Protein AF-A0A936QNV2-F1 (afdb_monomer_lite)

Radius of gyration: 25.6 Å; chains: 1; bounding box: 53×41×81 Å

Secondary structure (DSSP, 8-state):
--SGGGGTTSHHHHHHHHHHHHHHHHHHHSSSTHHHHHT--SS-TT-----HHHHHT----SS-------TTS----------EEEEEEEETTEEEEEEEEEEETTEEEEEEESSSS--EE------TT--S--EEEE-TTS-EEEEE-SSEEEEEEESSTTSS-PPPEEEEE-SS-EEEEE--SSSTTTT-EEEEETTTEEEEESSTTSS-EEEE----SSS--EEE---SSSS-S--TT---EEEEEETTEEEEEE--

Structure (mmCIF, N/CA/C/O backbone):
data_AF-A0A936QNV2-F1
#
_entry.id   AF-A0A936QNV2-F1
#
loop_
_atom_site.group_PDB
_atom_site.id
_atom_site.type_symbol
_atom_site.label_atom_id
_atom_site.label_alt_id
_atom_site.label_comp_id
_atom_site.label_asym_id
_atom_site.label_entity_id
_atom_site.label_seq_id
_atom_site.pdbx_PDB_ins_code
_atom_site.Cartn_x
_atom_site.Cartn_y
_atom_site.Cartn_z
_atom_site.occupancy
_atom_site.B_iso_or_equiv
_atom_site.auth_seq_id
_atom_site.auth_comp_id
_atom_site.auth_asym_id
_atom_site.auth_atom_id
_atom_site.pdbx_PDB_model_num
ATOM 1 N N . MET A 1 1 ? -19.547 -9.500 61.207 1.00 46.84 1 MET A N 1
ATOM 2 C CA . MET A 1 1 ? -20.710 -8.832 60.570 1.00 46.84 1 MET A CA 1
ATOM 3 C C . MET A 1 1 ? -21.774 -8.289 61.545 1.00 46.84 1 MET A C 1
ATOM 5 O O . MET A 1 1 ? -22.824 -7.878 61.081 1.00 46.84 1 MET A O 1
ATOM 9 N N . LYS A 1 2 ? -21.546 -8.202 62.870 1.00 46.09 2 LYS A N 1
ATOM 10 C CA . LYS A 1 2 ? -22.595 -7.753 63.820 1.00 46.09 2 LYS A CA 1
ATOM 11 C C . LYS A 1 2 ? -22.594 -6.253 64.179 1.00 46.09 2 LYS A C 1
ATOM 13 O O . LYS A 1 2 ? -23.529 -5.811 64.828 1.00 46.09 2 LYS A O 1
ATOM 18 N N . ASN A 1 3 ? -21.625 -5.458 63.708 1.00 52.66 3 ASN A N 1
ATOM 19 C CA . ASN A 1 3 ? -21.500 -4.038 64.095 1.00 52.66 3 ASN A CA 1
ATOM 20 C C . ASN A 1 3 ? -21.925 -3.013 63.025 1.00 52.66 3 ASN A C 1
ATOM 22 O O . ASN A 1 3 ? -21.978 -1.828 63.330 1.00 52.66 3 ASN A O 1
ATOM 26 N N . PHE A 1 4 ? -22.270 -3.430 61.802 1.00 50.78 4 PHE A N 1
ATOM 27 C CA . PHE A 1 4 ? -22.659 -2.488 60.735 1.00 50.78 4 PHE A CA 1
ATOM 28 C C . PHE A 1 4 ? -24.105 -1.981 60.849 1.00 50.78 4 PHE A C 1
ATOM 30 O O . PHE A 1 4 ? -24.436 -0.925 60.321 1.00 50.78 4 PHE A O 1
ATOM 37 N N . LEU A 1 5 ? -24.964 -2.6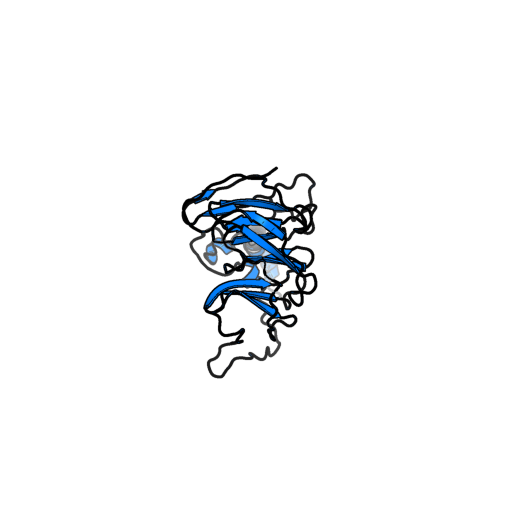90 61.585 1.00 51.91 5 LEU A N 1
ATOM 38 C CA . LEU A 1 5 ? -26.390 -2.362 61.693 1.00 51.91 5 LEU A CA 1
ATOM 39 C C . LEU A 1 5 ? -26.701 -1.257 62.719 1.00 51.91 5 LEU A C 1
ATOM 41 O O . LEU A 1 5 ? -27.791 -0.696 62.688 1.00 51.91 5 LEU A O 1
ATOM 45 N N . ASN A 1 6 ? -25.748 -0.876 63.578 1.00 53.16 6 ASN A N 1
ATOM 46 C CA . ASN A 1 6 ? -25.958 0.189 64.573 1.00 53.16 6 ASN A CA 1
ATOM 47 C C . ASN A 1 6 ? -25.865 1.614 63.996 1.00 53.16 6 ASN A C 1
ATOM 49 O O . ASN A 1 6 ? -26.238 2.571 64.672 1.00 53.16 6 ASN A O 1
ATOM 53 N N . ILE A 1 7 ? -25.400 1.769 62.751 1.00 53.25 7 ILE A N 1
ATOM 54 C CA . ILE A 1 7 ? -25.322 3.068 62.056 1.00 53.25 7 ILE A CA 1
ATOM 55 C C . ILE A 1 7 ? -26.708 3.496 61.533 1.00 53.25 7 ILE A C 1
ATOM 57 O O . ILE A 1 7 ? -27.008 4.685 61.460 1.00 53.25 7 ILE A O 1
ATOM 61 N N . LEU A 1 8 ? -27.597 2.533 61.265 1.00 52.16 8 LEU A N 1
ATOM 62 C CA . LEU A 1 8 ? -28.974 2.770 60.811 1.00 52.16 8 LEU A CA 1
ATOM 63 C C . LEU A 1 8 ? -29.933 3.194 61.938 1.00 52.16 8 LEU A C 1
ATOM 65 O O . LEU A 1 8 ? -31.014 3.703 61.661 1.00 52.16 8 LEU A O 1
ATOM 69 N N . GLY A 1 9 ? -29.548 3.021 63.208 1.00 53.78 9 GLY A N 1
ATOM 70 C CA . GLY A 1 9 ? -30.415 3.275 64.365 1.00 53.78 9 GLY A CA 1
ATOM 71 C C . GLY A 1 9 ? -30.534 4.740 64.808 1.00 53.78 9 GLY A C 1
ATOM 72 O O . GLY A 1 9 ? -31.272 5.024 65.747 1.00 53.78 9 GLY A O 1
ATOM 73 N N . LYS A 1 10 ? -29.813 5.683 64.182 1.00 51.22 10 LYS A N 1
ATOM 74 C CA . LYS A 1 10 ? -29.778 7.099 64.597 1.00 51.22 10 LYS A CA 1
ATOM 75 C C . LYS A 1 10 ? -30.107 8.051 63.445 1.00 51.22 10 LYS A C 1
ATOM 77 O O . LYS A 1 10 ? -29.244 8.796 62.988 1.00 51.22 10 LYS A O 1
ATOM 82 N N . GLY A 1 11 ? -31.364 8.036 63.000 1.00 64.00 11 GLY A N 1
ATOM 83 C CA . GLY A 1 11 ? -31.992 9.118 62.228 1.00 64.00 11 GLY A CA 1
ATOM 84 C C . GLY A 1 11 ? -31.188 9.687 61.047 1.00 64.00 11 GLY A C 1
ATOM 85 O O . GLY A 1 11 ? -30.401 8.991 60.409 1.00 64.00 11 GLY A O 1
ATOM 86 N N . PHE A 1 12 ? -31.420 10.974 60.763 1.00 57.72 12 PHE A N 1
ATOM 87 C CA . PHE A 1 12 ? -30.940 11.757 59.608 1.00 57.72 12 PHE A CA 1
ATOM 88 C C . PHE A 1 12 ? -29.443 11.564 59.271 1.00 57.72 12 PHE A C 1
ATOM 90 O O . PHE A 1 12 ? -29.055 11.584 58.106 1.00 57.72 12 PHE A O 1
ATOM 97 N N . SER A 1 13 ? -28.602 11.282 60.270 1.00 63.34 13 SER A N 1
ATOM 98 C CA . SER A 1 13 ? -27.171 10.994 60.109 1.00 63.34 13 SER A CA 1
ATOM 99 C C . SER A 1 13 ? -26.860 9.685 59.367 1.00 63.34 13 SER A C 1
ATOM 101 O O . SER A 1 13 ? -25.884 9.633 58.624 1.00 63.34 13 SER A O 1
ATOM 103 N N . GLY A 1 14 ? -27.683 8.642 59.510 1.00 67.06 14 GLY A N 1
ATOM 104 C CA . GLY A 1 14 ? -27.492 7.380 58.783 1.00 67.06 14 GLY A CA 1
ATOM 105 C C . GLY A 1 14 ? -27.764 7.521 57.281 1.00 67.06 14 GLY A C 1
ATOM 106 O O . GLY A 1 14 ? -27.029 6.973 56.463 1.00 67.06 14 GLY A O 1
ATOM 107 N N . LEU A 1 15 ? -28.768 8.326 56.916 1.00 70.75 15 LEU A N 1
ATOM 108 C CA . LEU A 1 15 ? -29.102 8.627 55.518 1.00 70.75 15 LEU A CA 1
ATOM 109 C C . LEU A 1 15 ? -28.018 9.469 54.837 1.00 70.75 15 LEU A C 1
ATOM 111 O O . LEU A 1 15 ? -27.679 9.195 53.690 1.00 70.75 15 LEU A O 1
ATOM 115 N N . ILE A 1 16 ? -27.431 10.437 55.548 1.00 76.44 16 ILE A N 1
ATOM 116 C CA . ILE A 1 16 ? -26.313 11.245 55.034 1.00 76.44 16 ILE A CA 1
ATOM 117 C C . ILE A 1 16 ? -25.093 10.368 54.739 1.00 76.44 16 ILE A C 1
ATOM 119 O O . ILE A 1 16 ? -24.465 10.525 53.695 1.00 76.44 16 ILE A O 1
ATOM 123 N N . ILE A 1 17 ? -24.772 9.417 55.621 1.00 78.06 17 ILE A N 1
ATOM 124 C CA . ILE A 1 17 ? -23.638 8.506 55.418 1.00 78.06 17 ILE A CA 1
ATOM 125 C C . ILE A 1 17 ? -23.878 7.599 54.206 1.00 78.06 17 ILE A C 1
ATOM 127 O O . ILE A 1 17 ? -22.975 7.424 53.392 1.00 78.06 17 ILE A O 1
ATOM 131 N N . ILE A 1 18 ? -25.093 7.067 54.042 1.00 78.81 18 ILE A N 1
ATOM 132 C CA . ILE A 1 18 ? -25.440 6.237 52.880 1.00 78.81 18 ILE A CA 1
ATOM 133 C C . ILE A 1 18 ? -25.402 7.061 51.586 1.00 78.81 18 ILE A C 1
ATOM 135 O O . ILE A 1 18 ? -24.848 6.589 50.598 1.00 78.81 18 ILE A O 1
ATOM 139 N N . ALA A 1 19 ? -25.913 8.296 51.596 1.00 78.69 19 ALA A N 1
ATOM 140 C CA . ALA A 1 19 ? -25.871 9.194 50.442 1.00 78.69 19 ALA A CA 1
ATOM 141 C C . ALA A 1 19 ? -24.433 9.581 50.057 1.00 78.69 19 ALA A C 1
ATOM 143 O O . ALA A 1 19 ? -24.088 9.586 48.878 1.00 78.69 19 ALA A O 1
ATOM 144 N N . LEU A 1 20 ? -23.565 9.842 51.040 1.00 78.62 20 LEU A N 1
ATOM 145 C CA . LEU A 1 20 ? -22.138 10.080 50.807 1.00 78.62 20 LEU A CA 1
ATOM 146 C C . LEU A 1 20 ? -21.449 8.840 50.236 1.00 78.62 20 LEU A C 1
ATOM 148 O O . LEU A 1 20 ? -20.690 8.956 49.281 1.00 78.62 20 LEU A O 1
ATOM 152 N N . MET A 1 21 ? -21.737 7.648 50.765 1.00 78.56 21 MET A N 1
ATOM 153 C CA . MET A 1 21 ? -21.182 6.402 50.230 1.00 78.56 21 MET A CA 1
ATOM 154 C C . MET A 1 21 ? -21.685 6.094 48.819 1.00 78.56 21 MET A C 1
ATOM 156 O O . MET A 1 21 ? -20.915 5.586 48.010 1.00 78.56 21 MET A O 1
ATOM 160 N N . SER A 1 22 ? -22.939 6.420 48.496 1.00 73.62 22 SER A N 1
ATOM 161 C CA . SER A 1 22 ? -23.473 6.240 47.146 1.00 73.62 22 SER A CA 1
ATOM 162 C C . SER A 1 22 ? -22.907 7.259 46.161 1.00 73.62 22 SER A C 1
ATOM 164 O O . SER A 1 22 ? -22.619 6.872 45.038 1.00 73.62 22 SER A O 1
ATOM 166 N N . LEU A 1 23 ? -22.697 8.516 46.579 1.00 71.00 23 LEU A N 1
ATOM 167 C CA . LEU A 1 23 ? -22.040 9.545 45.761 1.00 71.00 23 LEU A CA 1
ATOM 168 C C . LEU A 1 23 ? -20.579 9.180 45.487 1.00 71.00 23 LEU A C 1
ATOM 170 O O . LEU A 1 23 ? -20.147 9.154 44.340 1.00 71.00 23 LEU A O 1
ATOM 174 N N . VAL A 1 24 ? -19.827 8.821 46.528 1.00 69.12 24 VAL A N 1
ATOM 175 C CA . VAL A 1 24 ? -18.431 8.383 46.387 1.00 69.12 24 VAL A CA 1
ATOM 176 C C . VAL A 1 24 ? -18.354 7.087 45.574 1.00 69.12 24 VAL A C 1
ATOM 178 O O . VAL A 1 24 ? -17.485 6.941 44.721 1.00 69.12 24 VAL A O 1
ATOM 181 N N . GLY A 1 25 ? -19.302 6.168 45.771 1.00 65.19 25 GLY A N 1
ATOM 182 C CA . GLY A 1 25 ? -19.442 4.969 44.952 1.00 65.19 25 GLY A CA 1
ATOM 183 C C . GLY A 1 25 ? -19.718 5.291 43.483 1.00 65.19 25 GLY A C 1
ATOM 184 O O . GLY A 1 25 ? -19.056 4.734 42.616 1.00 65.19 25 GLY A O 1
ATOM 185 N N . SER A 1 26 ? -20.635 6.212 43.171 1.00 61.66 26 SER A N 1
ATOM 186 C CA . SER A 1 26 ? -20.907 6.595 41.781 1.00 61.66 26 SER A CA 1
ATOM 187 C C . SER A 1 26 ? -19.699 7.245 41.113 1.00 61.66 26 SER A C 1
ATOM 189 O O . SER A 1 26 ? -19.403 6.906 39.976 1.00 61.66 26 SER A O 1
ATOM 191 N N . GLU A 1 27 ? -18.943 8.083 41.820 1.00 56.19 27 GLU A N 1
ATOM 192 C CA . GLU A 1 27 ? -17.735 8.725 41.279 1.00 56.19 27 GLU A CA 1
ATOM 193 C C . GLU A 1 27 ? -16.608 7.709 41.004 1.00 56.19 27 GLU A C 1
ATOM 195 O O . GLU A 1 27 ? -15.923 7.784 39.983 1.00 56.19 27 GLU A O 1
ATOM 200 N N . ILE A 1 28 ? -16.438 6.715 41.887 1.00 56.94 28 ILE A N 1
ATOM 201 C CA . ILE A 1 28 ? -15.406 5.672 41.752 1.00 56.94 28 ILE A CA 1
ATOM 202 C C . ILE A 1 28 ? -15.795 4.623 40.696 1.00 56.94 28 ILE A C 1
ATOM 204 O O . ILE A 1 28 ? -14.936 4.174 39.938 1.00 56.94 28 ILE A O 1
ATOM 208 N N . PHE A 1 29 ? -17.072 4.237 40.610 1.00 54.72 29 PHE A N 1
ATOM 209 C CA . PHE A 1 29 ? -17.534 3.179 39.700 1.00 54.72 29 PHE A CA 1
ATOM 210 C C . PHE A 1 29 ? -17.974 3.678 38.313 1.00 54.72 29 PHE A C 1
ATOM 212 O O . PHE A 1 29 ? -18.091 2.857 37.406 1.00 54.72 29 PHE A O 1
ATOM 219 N N . GLN A 1 30 ? -18.188 4.985 38.105 1.00 50.25 30 GLN A N 1
ATOM 220 C CA . GLN A 1 30 ? -18.528 5.542 36.781 1.00 50.25 30 GLN A CA 1
ATOM 221 C C . GLN A 1 30 ? -17.310 5.999 35.962 1.00 50.25 30 GLN A C 1
ATOM 223 O O . GLN A 1 30 ? -17.477 6.464 34.838 1.00 50.25 30 GLN A O 1
ATOM 228 N N . GLY A 1 31 ? -16.079 5.861 36.474 1.00 47.31 31 GLY A N 1
ATOM 229 C CA . GLY A 1 31 ? -14.852 6.080 35.690 1.00 47.31 31 GLY A CA 1
ATOM 230 C C . GLY A 1 31 ? -14.637 7.515 35.182 1.00 47.31 31 GLY A C 1
ATOM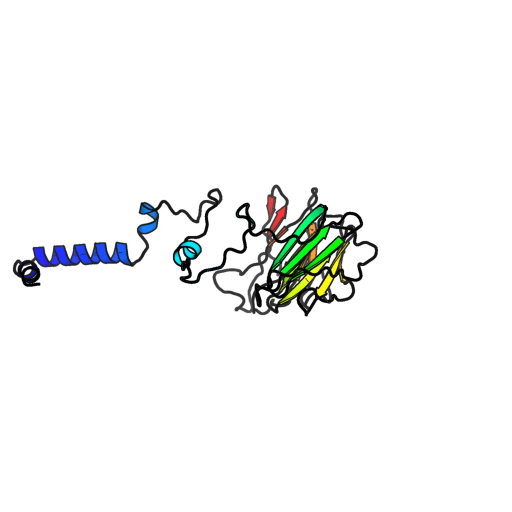 231 O O . GLY A 1 31 ? -13.737 7.745 34.374 1.00 47.31 31 GLY A O 1
ATOM 232 N N . GLN A 1 32 ? -15.438 8.486 35.637 1.00 49.50 32 GLN A N 1
ATOM 233 C CA . GLN A 1 32 ? -15.327 9.888 35.220 1.00 49.50 32 GLN A CA 1
ATOM 234 C C . GLN A 1 32 ? -14.253 10.648 36.016 1.00 49.50 32 GLN A C 1
ATOM 236 O O . GLN A 1 32 ? -13.590 11.524 35.464 1.00 49.50 32 GLN A O 1
ATOM 241 N N . ALA A 1 33 ? -14.000 10.270 37.275 1.00 45.56 33 ALA A N 1
ATOM 242 C CA . ALA A 1 33 ? -13.027 10.950 38.137 1.00 45.56 33 ALA A CA 1
ATOM 243 C C . ALA A 1 33 ? -11.580 10.423 38.019 1.00 45.56 33 ALA A C 1
ATOM 245 O O . ALA A 1 33 ? -10.647 11.063 38.503 1.00 45.56 33 ALA A O 1
ATOM 246 N N . THR A 1 34 ? -11.336 9.288 37.353 1.00 49.75 34 THR A N 1
ATOM 247 C CA . THR A 1 34 ? -9.979 8.708 37.247 1.00 49.75 34 THR A CA 1
ATOM 248 C C . THR A 1 34 ? -9.019 9.525 36.380 1.00 49.75 34 THR A C 1
ATOM 250 O O . THR A 1 34 ? -7.806 9.367 36.513 1.00 49.75 34 THR A O 1
ATOM 253 N N . ASN A 1 35 ? -9.529 10.435 35.543 1.00 50.50 35 ASN A N 1
ATOM 254 C CA . ASN A 1 35 ? -8.690 11.307 34.715 1.00 50.50 35 ASN A CA 1
ATOM 255 C C . ASN A 1 35 ? -7.850 12.276 35.569 1.00 50.50 35 ASN A C 1
ATOM 257 O O . ASN A 1 35 ? -6.718 12.584 35.206 1.00 50.50 35 ASN A O 1
ATOM 261 N N . TYR A 1 36 ? -8.354 12.681 36.743 1.00 47.88 36 TYR A N 1
ATOM 262 C CA . TYR A 1 36 ? -7.644 13.587 37.655 1.00 47.88 36 TYR A CA 1
ATOM 263 C C . TYR A 1 36 ? -6.570 12.894 38.507 1.00 47.88 36 TYR A C 1
ATOM 265 O O . TYR A 1 36 ? -5.596 13.533 38.894 1.00 47.88 36 TYR A O 1
ATOM 273 N N . PHE A 1 37 ? -6.716 11.595 38.795 1.00 48.81 37 PHE A N 1
ATOM 274 C CA . PHE A 1 37 ? -5.786 10.866 39.671 1.00 48.81 37 PHE A CA 1
ATOM 275 C C . PHE A 1 37 ? -4.615 10.209 38.930 1.00 48.81 37 PHE A C 1
ATOM 277 O O . PHE A 1 37 ? -3.593 9.930 39.550 1.00 48.81 37 PHE A O 1
ATOM 284 N N . LEU A 1 38 ? -4.745 9.967 37.622 1.00 54.62 38 LEU A N 1
ATOM 285 C CA . LEU A 1 38 ? -3.720 9.289 36.816 1.00 54.62 38 LEU A CA 1
ATOM 286 C C . LEU A 1 38 ? -3.037 10.196 35.785 1.00 54.62 38 LEU A C 1
ATOM 288 O O . LEU A 1 38 ? -2.163 9.721 35.065 1.00 54.62 38 LEU A O 1
ATOM 292 N N . ASN A 1 39 ? -3.416 11.481 35.711 1.00 57.47 39 ASN A N 1
ATOM 293 C CA . ASN A 1 39 ? -2.901 12.440 34.725 1.00 57.47 39 ASN A CA 1
ATOM 294 C C . ASN A 1 39 ? -2.872 11.838 33.301 1.00 57.47 39 ASN A C 1
ATOM 296 O O . ASN A 1 39 ? -1.867 11.873 32.577 1.00 57.47 39 ASN A O 1
ATOM 300 N N . TYR A 1 40 ? -3.974 11.170 32.956 1.00 59.56 40 TYR A N 1
ATOM 301 C CA . TYR A 1 40 ? -4.129 10.419 31.718 1.00 59.56 40 TYR A CA 1
ATOM 302 C C . TYR A 1 40 ? -4.934 11.264 30.738 1.00 59.56 40 TYR A C 1
ATOM 304 O O . TYR A 1 40 ? -6.155 11.162 30.650 1.00 59.56 40 TYR A O 1
ATOM 312 N N . ASP A 1 41 ? -4.227 12.170 30.074 1.00 66.25 41 ASP A N 1
ATOM 313 C CA . ASP A 1 41 ? -4.760 12.999 29.003 1.00 66.25 41 ASP A CA 1
ATOM 314 C C . ASP A 1 41 ? -4.510 12.300 27.660 1.00 66.25 41 ASP A C 1
ATOM 316 O O . ASP A 1 41 ? -3.359 12.174 27.234 1.00 66.25 41 ASP A O 1
ATOM 320 N N . GLU A 1 42 ? -5.583 11.801 27.040 1.00 61.88 42 GLU A N 1
ATOM 321 C CA . GLU A 1 42 ? -5.586 11.224 25.683 1.00 61.88 42 GLU A CA 1
ATOM 322 C C . GLU A 1 42 ? -5.789 12.286 24.592 1.00 61.88 42 GLU A C 1
ATOM 324 O O . GLU A 1 42 ? -5.790 11.971 23.404 1.00 61.88 42 GLU A O 1
ATOM 329 N N . SER A 1 43 ? -5.999 13.544 24.986 1.00 62.09 43 SER A N 1
ATOM 330 C CA . SER A 1 43 ? -6.211 14.667 24.077 1.00 62.09 43 SER A CA 1
ATOM 331 C C . SER A 1 43 ? -4.953 15.494 23.813 1.00 62.09 43 SER A C 1
ATOM 333 O O . SER A 1 43 ? -4.966 16.300 22.883 1.00 62.09 43 SER A O 1
ATOM 335 N N . ASP A 1 44 ? -3.869 15.278 24.568 1.00 65.06 44 ASP A N 1
ATOM 336 C CA . ASP A 1 44 ? -2.575 15.922 24.331 1.00 65.06 44 ASP A CA 1
ATOM 337 C C . ASP A 1 44 ? -1.783 15.171 23.242 1.00 65.06 44 ASP A C 1
ATOM 339 O O . ASP A 1 44 ? -1.268 14.078 23.494 1.00 65.06 44 ASP A O 1
ATOM 343 N N . PRO A 1 45 ? -1.635 15.743 22.031 1.00 58.66 45 PRO A N 1
ATOM 344 C CA . PRO A 1 45 ? -0.909 15.103 20.938 1.00 58.66 45 PRO A CA 1
ATOM 345 C C . PRO A 1 45 ? 0.612 15.059 21.158 1.00 58.66 45 PRO A C 1
ATOM 347 O O . PRO A 1 45 ? 1.312 14.471 20.338 1.00 58.66 45 PRO A O 1
ATOM 350 N N . ASN A 1 46 ? 1.138 15.697 22.212 1.00 65.81 46 ASN A N 1
ATOM 351 C CA . ASN A 1 46 ? 2.570 15.726 22.518 1.00 65.81 46 ASN A CA 1
ATOM 352 C C . ASN A 1 46 ? 3.005 14.618 23.486 1.00 65.81 46 ASN A C 1
ATOM 354 O O . ASN A 1 46 ? 4.191 14.526 23.806 1.00 65.81 46 ASN A O 1
ATOM 358 N N . ILE A 1 47 ? 2.072 13.797 23.976 1.00 59.91 47 ILE A N 1
ATOM 359 C CA . ILE A 1 47 ? 2.382 12.686 24.874 1.00 59.91 47 ILE A CA 1
ATOM 360 C C . ILE A 1 47 ? 2.255 11.375 24.101 1.00 59.91 47 ILE A C 1
ATOM 362 O O . ILE A 1 47 ? 1.153 10.892 23.855 1.00 59.91 47 ILE A O 1
ATOM 366 N N . ASP A 1 48 ? 3.396 10.779 23.759 1.00 52.28 48 ASP A N 1
ATOM 367 C CA . ASP A 1 48 ? 3.450 9.452 23.147 1.00 52.28 48 ASP A CA 1
ATOM 368 C C . ASP A 1 48 ? 3.350 8.372 24.237 1.00 52.28 48 ASP A C 1
ATOM 370 O O . ASP A 1 48 ? 4.292 8.119 24.994 1.00 52.28 48 ASP A O 1
ATOM 374 N N . ARG A 1 49 ? 2.159 7.788 24.391 1.00 63.62 49 ARG A N 1
ATOM 375 C CA . ARG A 1 49 ? 1.895 6.666 25.302 1.00 63.62 49 ARG A CA 1
ATOM 376 C C . ARG A 1 49 ? 0.770 5.788 24.746 1.00 63.62 49 ARG A C 1
ATOM 378 O O . ARG A 1 49 ? -0.099 6.306 24.044 1.00 63.62 49 ARG A O 1
ATOM 385 N N . PRO A 1 50 ? 0.740 4.480 25.072 1.00 58.06 50 PRO A N 1
ATOM 386 C CA . PRO A 1 50 ? -0.363 3.601 24.682 1.00 58.06 50 PRO A CA 1
ATOM 387 C C . PRO A 1 50 ? -1.719 4.176 25.119 1.00 58.06 50 PRO A C 1
ATOM 389 O O . PRO A 1 50 ? -1.788 4.876 26.126 1.00 58.06 50 PRO A O 1
ATOM 392 N N . THR A 1 51 ? -2.816 3.896 24.411 1.00 63.47 51 THR A N 1
ATOM 393 C CA . THR A 1 51 ? -4.148 4.364 24.850 1.00 63.47 51 THR A CA 1
ATOM 394 C C . THR A 1 51 ? -4.588 3.641 26.120 1.00 63.47 51 THR A C 1
ATOM 396 O O . THR A 1 51 ? -4.112 2.535 26.414 1.00 63.47 51 THR A O 1
ATOM 399 N N . ARG A 1 52 ? -5.517 4.228 26.883 1.00 60.38 52 ARG A N 1
ATOM 400 C CA . ARG A 1 52 ? -6.023 3.618 28.116 1.00 60.38 52 ARG A CA 1
ATOM 401 C C . ARG A 1 52 ? -6.698 2.281 27.839 1.00 60.38 52 ARG A C 1
ATOM 403 O O . ARG A 1 52 ? -6.509 1.341 28.610 1.00 60.38 52 ARG A O 1
ATOM 410 N N . GLU A 1 53 ? -7.425 2.168 26.729 1.00 57.16 53 GLU A N 1
ATOM 411 C CA . GLU A 1 53 ? -8.020 0.907 26.283 1.00 57.16 53 GLU A CA 1
ATOM 412 C C . GLU A 1 53 ? -6.944 -0.172 26.107 1.00 57.16 53 GLU A C 1
ATOM 414 O O . GLU A 1 53 ? -7.129 -1.297 26.567 1.00 57.16 53 GLU A O 1
ATOM 419 N N . SER A 1 54 ? -5.786 0.160 25.523 1.00 59.88 54 SER A N 1
ATOM 420 C CA . SER A 1 54 ? -4.696 -0.814 25.359 1.00 59.88 54 SER A CA 1
ATOM 421 C C . SER A 1 54 ? -4.135 -1.305 26.703 1.00 59.88 54 SER A C 1
ATOM 423 O O . SER A 1 54 ? -3.848 -2.492 26.850 1.00 59.88 54 SER A O 1
ATOM 425 N N . LEU A 1 55 ? -4.055 -0.428 27.714 1.00 60.91 55 LEU A N 1
ATOM 426 C CA . LEU A 1 55 ? -3.596 -0.784 29.061 1.00 60.91 55 LEU A CA 1
ATOM 427 C C . LEU A 1 55 ? -4.624 -1.630 29.820 1.00 60.91 55 LEU A C 1
ATOM 429 O O . LEU A 1 55 ? -4.251 -2.528 30.570 1.00 60.91 55 LEU A O 1
ATOM 433 N N . GLN A 1 56 ? -5.916 -1.359 29.632 1.00 57.94 56 GLN A N 1
ATOM 434 C CA . GLN A 1 56 ? -7.002 -2.102 30.280 1.00 57.94 56 GLN A CA 1
ATOM 435 C C . GLN A 1 56 ? -7.232 -3.478 29.649 1.00 57.94 56 GLN A C 1
ATOM 437 O O . GLN A 1 56 ? -7.657 -4.409 30.334 1.00 57.94 56 GLN A O 1
ATOM 442 N N . HIS A 1 57 ? -6.929 -3.620 28.359 1.00 54.69 57 HIS A N 1
ATOM 443 C CA . HIS A 1 57 ? -6.983 -4.889 27.637 1.00 54.69 57 HIS A CA 1
ATOM 444 C C . HIS A 1 57 ? -5.652 -5.648 27.640 1.00 54.69 57 HIS A C 1
ATOM 446 O O . HIS A 1 57 ? -5.569 -6.723 27.040 1.00 54.69 57 HIS A O 1
ATOM 452 N N . PHE A 1 58 ? -4.634 -5.155 28.355 1.00 51.72 58 PHE A N 1
ATOM 453 C CA . PHE A 1 58 ? -3.421 -5.918 28.616 1.00 51.72 58 PHE A CA 1
ATOM 454 C C . PHE A 1 58 ? -3.738 -7.091 29.549 1.00 51.72 58 PHE A C 1
ATOM 456 O O . PHE A 1 58 ? -3.657 -7.016 30.776 1.00 51.72 58 PHE A O 1
ATOM 463 N N . VAL A 1 59 ? -4.102 -8.219 28.952 1.00 56.59 59 VAL A N 1
ATOM 464 C CA . VAL A 1 59 ? -4.127 -9.501 29.640 1.00 56.59 59 VAL A CA 1
ATOM 465 C C . VAL A 1 59 ? -2.715 -10.053 29.551 1.00 56.59 59 VAL A C 1
ATOM 467 O O . VAL A 1 59 ? -2.294 -10.506 28.488 1.00 56.59 59 VAL A O 1
ATOM 470 N N . LYS A 1 60 ? -1.970 -10.028 30.663 1.00 50.75 60 LYS A N 1
ATOM 471 C CA . LYS A 1 60 ? -0.729 -10.802 30.770 1.00 50.75 60 LYS A CA 1
ATOM 472 C C . LYS A 1 60 ? -1.112 -12.268 30.587 1.00 50.75 60 LYS A C 1
ATOM 474 O O . LYS A 1 60 ? -1.639 -12.890 31.509 1.00 50.75 60 LYS A O 1
ATOM 479 N N . GLY A 1 61 ? -0.937 -12.788 29.375 1.00 53.31 61 GLY A N 1
ATOM 480 C CA . GLY A 1 61 ? -1.224 -14.180 29.078 1.00 53.31 61 GLY A CA 1
ATOM 481 C C . GLY A 1 61 ? -0.471 -15.055 30.072 1.00 53.31 61 GLY A C 1
ATOM 482 O O . GLY A 1 61 ? 0.729 -14.887 30.260 1.00 53.31 61 GLY A O 1
ATOM 483 N N . ASN A 1 62 ? -1.168 -15.992 30.713 1.00 56.41 62 ASN A N 1
ATOM 484 C CA . ASN A 1 62 ? -0.558 -16.977 31.615 1.00 56.41 62 ASN A CA 1
ATOM 485 C C . ASN A 1 62 ? 0.170 -18.092 30.840 1.00 56.41 62 ASN A C 1
ATOM 487 O O . ASN A 1 62 ? 0.438 -19.171 31.361 1.00 56.41 62 ASN A O 1
ATOM 491 N N . ASN A 1 63 ? 0.434 -17.837 29.563 1.00 53.00 63 ASN A N 1
ATOM 492 C CA . ASN A 1 63 ? 1.153 -18.729 28.694 1.00 53.00 63 ASN A CA 1
ATOM 493 C C . ASN A 1 63 ? 2.615 -18.338 28.814 1.00 53.00 63 ASN A C 1
ATOM 495 O O . ASN A 1 63 ? 2.951 -17.157 28.727 1.00 53.00 63 ASN A O 1
ATOM 499 N N . ASN A 1 64 ? 3.475 -19.338 28.970 1.00 51.78 64 ASN A N 1
ATOM 500 C CA . ASN A 1 64 ? 4.856 -19.238 28.539 1.00 51.78 64 ASN A CA 1
ATOM 501 C C . ASN A 1 64 ? 4.821 -18.899 27.042 1.00 51.78 64 ASN A C 1
ATOM 503 O O . ASN A 1 64 ? 4.899 -19.786 26.196 1.00 51.78 64 ASN A O 1
ATOM 507 N N . SER A 1 65 ? 4.615 -17.628 26.693 1.00 53.94 65 SER A N 1
ATOM 508 C CA . SER A 1 65 ? 5.088 -17.103 25.431 1.00 53.94 65 SER A CA 1
ATOM 509 C C . SER A 1 65 ? 6.578 -17.361 25.507 1.00 53.94 65 SER A C 1
ATOM 511 O O . SER A 1 65 ? 7.277 -16.701 26.277 1.00 53.94 65 SER A O 1
ATOM 513 N N . TYR A 1 66 ? 7.031 -18.416 24.832 1.00 51.09 66 TYR A N 1
ATOM 514 C CA . TYR A 1 66 ? 8.441 -18.561 24.544 1.00 51.09 66 TYR A CA 1
ATOM 515 C C . TYR A 1 66 ? 8.805 -17.261 23.846 1.00 51.09 66 TYR A C 1
ATOM 517 O O . TYR A 1 66 ? 8.368 -17.013 22.726 1.00 51.09 66 TYR A O 1
ATOM 525 N N . LEU A 1 67 ? 9.469 -16.376 24.583 1.00 49.94 67 LEU A N 1
ATOM 526 C CA . LEU A 1 67 ? 10.117 -15.223 24.006 1.00 49.94 67 LEU A CA 1
ATOM 527 C C . LEU A 1 67 ? 11.177 -15.856 23.105 1.00 49.94 67 LEU A C 1
ATOM 529 O O . LEU A 1 67 ? 12.152 -16.416 23.606 1.00 49.94 67 LEU A O 1
ATOM 533 N N . ILE A 1 68 ? 10.918 -15.912 21.799 1.00 56.34 68 ILE A N 1
ATOM 534 C CA . ILE A 1 68 ? 11.921 -16.341 20.829 1.00 56.34 68 ILE A CA 1
ATOM 535 C C . ILE A 1 68 ? 12.805 -15.117 20.621 1.00 56.34 68 ILE A C 1
ATOM 537 O O . ILE A 1 68 ? 12.692 -14.401 19.640 1.00 56.34 68 ILE A O 1
ATOM 541 N N . THR A 1 69 ? 13.611 -14.809 21.628 1.00 56.41 69 THR A N 1
ATOM 542 C CA . THR A 1 69 ? 14.639 -13.780 21.532 1.00 56.41 69 THR A CA 1
ATOM 543 C C . THR A 1 69 ? 15.977 -14.461 21.361 1.00 56.41 69 THR A C 1
ATOM 545 O O . THR A 1 69 ? 16.221 -15.515 21.955 1.00 56.41 69 THR A O 1
ATOM 548 N N . ASP A 1 70 ? 16.859 -13.850 20.583 1.00 60.06 70 ASP A N 1
ATOM 549 C CA . ASP A 1 70 ? 18.263 -14.236 20.589 1.00 60.06 70 ASP A CA 1
ATOM 550 C C . ASP A 1 70 ? 18.913 -13.947 21.964 1.00 60.06 70 ASP A C 1
ATOM 552 O O . ASP A 1 70 ? 18.288 -13.422 22.894 1.00 60.06 70 ASP A O 1
ATOM 556 N N . GLU A 1 71 ? 20.193 -14.292 22.113 1.00 66.81 71 GLU A N 1
ATOM 557 C CA . GLU A 1 71 ? 20.961 -14.051 23.344 1.00 66.81 71 GLU A CA 1
ATOM 558 C C . GLU A 1 71 ? 21.057 -12.557 23.721 1.00 66.81 71 GLU A C 1
ATOM 560 O O . GLU A 1 71 ? 21.421 -12.231 24.852 1.00 66.81 71 GLU A O 1
ATOM 565 N N . THR A 1 72 ? 20.710 -11.644 22.804 1.00 61.62 72 THR A N 1
ATOM 566 C CA . THR A 1 72 ? 20.689 -10.192 23.028 1.00 61.62 72 THR A CA 1
ATOM 567 C C . THR A 1 72 ? 19.320 -9.662 23.464 1.00 61.62 72 THR A C 1
ATOM 569 O O . THR A 1 72 ? 19.199 -8.483 23.793 1.00 61.62 72 THR A O 1
ATOM 572 N N . GLY A 1 73 ? 18.305 -10.530 23.555 1.00 55.94 73 GLY A N 1
ATOM 573 C CA . GLY A 1 73 ? 16.975 -10.179 24.054 1.00 55.94 73 GLY A CA 1
ATOM 574 C C . GLY A 1 73 ? 16.068 -9.518 23.015 1.00 55.94 73 GLY A C 1
ATOM 575 O O . GLY A 1 73 ? 15.029 -8.975 23.391 1.00 55.94 73 GLY A O 1
ATOM 576 N N . PHE A 1 74 ? 16.433 -9.574 21.731 1.00 53.97 74 PHE A N 1
ATOM 577 C CA . PHE A 1 74 ? 15.613 -9.071 20.633 1.00 53.97 74 PHE A CA 1
ATOM 578 C C . PHE A 1 74 ? 14.969 -10.230 19.859 1.00 53.97 74 PHE A C 1
ATOM 580 O O . PHE A 1 74 ? 15.595 -11.264 19.621 1.00 53.97 74 PHE A O 1
ATOM 587 N N . ASP A 1 75 ? 13.705 -10.052 19.473 1.00 60.16 75 ASP A N 1
ATOM 588 C CA . ASP A 1 75 ? 12.998 -10.910 18.513 1.00 60.16 75 ASP A CA 1
ATOM 589 C C . ASP A 1 75 ? 13.333 -10.396 17.105 1.00 60.16 75 ASP A C 1
ATOM 591 O O . ASP A 1 75 ? 12.577 -9.651 16.479 1.00 60.16 75 ASP A O 1
ATOM 595 N N . ASN A 1 76 ? 14.570 -10.665 16.682 1.00 62.22 76 ASN A N 1
ATOM 596 C CA . ASN A 1 76 ? 15.080 -10.251 15.383 1.00 62.22 76 ASN A CA 1
ATOM 597 C C . ASN A 1 76 ? 14.699 -11.308 14.344 1.00 62.22 76 ASN A C 1
ATOM 599 O O . ASN A 1 76 ? 15.202 -12.432 14.381 1.00 62.22 76 ASN A O 1
ATOM 603 N N . PHE A 1 77 ? 13.859 -10.942 13.379 1.00 63.44 77 PHE A N 1
ATOM 604 C CA . PHE A 1 77 ? 13.686 -11.715 12.153 1.00 63.44 77 PHE A CA 1
ATOM 605 C C . PHE A 1 77 ? 14.268 -10.930 10.977 1.00 63.44 77 PHE A C 1
ATOM 607 O O . PHE A 1 77 ? 13.868 -9.804 10.687 1.00 63.44 77 PHE A O 1
ATOM 614 N N . GLU A 1 78 ? 15.246 -11.534 10.308 1.00 70.19 78 GLU A N 1
ATOM 615 C CA . GLU A 1 78 ? 15.897 -10.950 9.140 1.00 70.19 78 GLU A CA 1
ATOM 616 C C . GLU A 1 78 ? 14.997 -11.145 7.913 1.00 70.19 78 GLU A C 1
ATOM 618 O O . GLU A 1 78 ? 14.738 -12.276 7.497 1.00 70.19 78 GLU A O 1
ATOM 623 N N . ILE A 1 79 ? 14.506 -10.048 7.332 1.00 77.06 79 ILE A N 1
ATOM 624 C CA . ILE A 1 79 ? 13.662 -10.086 6.125 1.00 77.06 79 ILE A CA 1
ATOM 625 C C . ILE A 1 79 ? 14.530 -10.090 4.850 1.00 77.06 79 ILE A C 1
ATOM 627 O O . ILE A 1 79 ? 14.124 -10.648 3.831 1.00 77.06 79 ILE A O 1
ATOM 631 N N . GLY A 1 80 ? 15.747 -9.535 4.920 1.00 71.56 80 GLY A N 1
ATOM 632 C CA . GLY A 1 80 ? 16.713 -9.478 3.823 1.00 71.56 80 GLY A CA 1
ATOM 633 C C . GLY A 1 80 ? 17.665 -8.279 3.923 1.00 71.56 80 GLY A C 1
ATOM 634 O O . GLY A 1 80 ? 17.511 -7.416 4.782 1.00 71.56 80 GLY A O 1
ATOM 635 N N . ILE A 1 81 ? 18.636 -8.208 3.001 1.00 76.00 81 ILE A N 1
ATOM 636 C CA . ILE A 1 81 ? 19.547 -7.060 2.868 1.00 76.00 81 ILE A CA 1
ATOM 637 C C . ILE A 1 81 ? 18.920 -6.055 1.903 1.00 76.00 81 ILE A C 1
ATOM 639 O O . ILE A 1 81 ? 19.064 -6.171 0.683 1.00 76.00 81 ILE A O 1
ATOM 643 N N . ASP A 1 82 ? 18.242 -5.062 2.461 1.00 82.38 82 ASP A N 1
ATOM 644 C CA . ASP A 1 82 ? 17.574 -4.002 1.715 1.00 82.38 82 ASP A CA 1
ATOM 645 C C . ASP A 1 82 ? 17.990 -2.616 2.220 1.00 82.38 82 ASP A C 1
ATOM 647 O O . ASP A 1 82 ? 18.561 -2.473 3.300 1.00 82.38 82 ASP A O 1
ATOM 651 N N . ASN A 1 83 ? 17.761 -1.584 1.407 1.00 78.81 83 ASN A N 1
ATOM 652 C CA . ASN A 1 83 ? 18.383 -0.281 1.622 1.00 78.81 83 ASN A CA 1
ATOM 653 C C . ASN A 1 83 ? 17.480 0.672 2.405 1.00 78.81 83 ASN A C 1
ATOM 655 O O . ASN A 1 83 ? 17.686 0.932 3.586 1.00 78.81 83 ASN A O 1
ATOM 659 N N . ALA A 1 84 ? 16.514 1.263 1.710 1.00 82.06 84 ALA A N 1
ATOM 660 C CA . ALA A 1 84 ? 15.792 2.440 2.163 1.00 82.06 84 ALA A CA 1
ATOM 661 C C . ALA A 1 84 ? 14.330 2.353 1.730 1.00 82.06 84 ALA A C 1
ATOM 663 O O . ALA A 1 84 ? 13.993 1.561 0.857 1.00 82.06 84 ALA A O 1
ATOM 664 N N . GLU A 1 85 ? 13.494 3.206 2.320 1.00 86.25 85 GLU A N 1
ATOM 665 C CA . GLU A 1 85 ? 12.087 3.391 1.935 1.00 86.25 85 GLU A CA 1
ATOM 666 C C . GLU A 1 85 ? 11.285 2.100 2.080 1.00 86.25 85 GLU A C 1
ATOM 668 O O . GLU A 1 85 ? 11.206 1.261 1.188 1.00 86.25 85 GLU A O 1
ATOM 673 N N . GLN A 1 86 ? 10.728 1.937 3.275 1.00 89.44 86 GLN A N 1
ATOM 674 C CA . GLN A 1 86 ? 10.125 0.703 3.746 1.00 89.44 86 GLN A CA 1
ATOM 675 C C . GLN A 1 86 ? 8.631 0.901 3.980 1.00 89.44 86 GLN A C 1
ATOM 677 O O . GLN A 1 86 ? 8.208 1.941 4.486 1.00 89.44 86 GLN A O 1
ATOM 682 N N . MET A 1 87 ? 7.843 -0.126 3.679 1.00 92.00 87 MET A N 1
ATOM 683 C CA . MET A 1 87 ? 6.427 -0.173 4.012 1.00 92.00 87 MET A CA 1
ATOM 684 C C . MET A 1 87 ? 6.044 -1.569 4.480 1.00 92.00 87 MET A C 1
ATOM 686 O O . MET A 1 87 ? 6.140 -2.524 3.713 1.00 92.00 87 MET A O 1
ATOM 690 N N . LEU A 1 88 ? 5.570 -1.679 5.721 1.00 93.94 88 LEU A N 1
ATOM 691 C CA . LEU A 1 88 ? 5.004 -2.905 6.274 1.00 93.94 88 LEU A CA 1
ATOM 692 C C . LEU A 1 88 ? 3.505 -2.726 6.492 1.00 93.94 88 LEU A C 1
ATOM 694 O O . LEU A 1 88 ? 3.069 -1.758 7.112 1.00 93.94 88 LEU A O 1
ATOM 698 N N . VAL A 1 89 ? 2.716 -3.692 6.031 1.00 95.44 89 VAL A N 1
ATOM 699 C CA . VAL A 1 89 ? 1.279 -3.759 6.303 1.00 95.44 89 VAL A CA 1
ATOM 700 C C . VAL A 1 89 ? 0.879 -5.133 6.805 1.00 95.44 89 VAL A C 1
ATOM 702 O O . VAL A 1 89 ? 1.364 -6.153 6.321 1.00 95.44 89 VAL A O 1
ATOM 705 N N . SER A 1 90 ? -0.056 -5.152 7.751 1.00 95.62 90 SER A N 1
ATOM 706 C CA . SER A 1 90 ? -0.688 -6.371 8.252 1.00 95.62 90 SER A CA 1
ATOM 707 C C . SER A 1 90 ? -2.112 -6.484 7.715 1.00 95.62 90 SER A C 1
ATOM 709 O O . SER A 1 90 ? -2.827 -5.485 7.590 1.00 95.62 90 SER A O 1
ATOM 711 N N . ASN A 1 91 ? -2.515 -7.701 7.358 1.00 95.38 91 ASN A N 1
ATOM 712 C CA . ASN A 1 91 ? -3.840 -7.979 6.836 1.00 95.38 91 ASN A CA 1
ATOM 713 C C . ASN A 1 91 ? -4.877 -7.891 7.973 1.00 95.38 91 ASN A C 1
ATOM 715 O O . ASN A 1 91 ? -4.818 -8.679 8.920 1.00 95.38 91 ASN A O 1
ATOM 719 N N . PRO A 1 9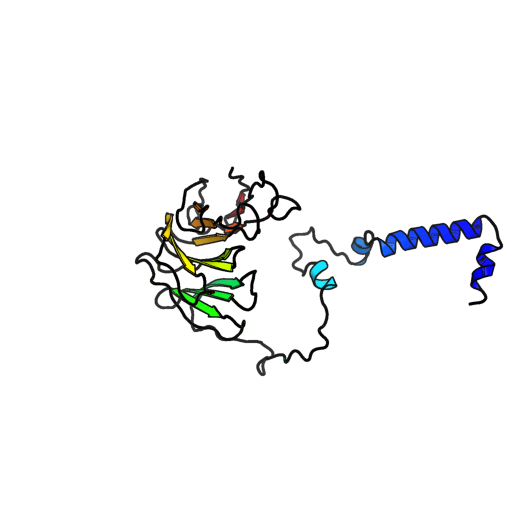2 ? -5.887 -7.005 7.879 1.00 89.06 92 PRO A N 1
ATOM 720 C CA . PRO A 1 92 ? -6.871 -6.807 8.943 1.00 89.06 92 PRO A CA 1
ATOM 721 C C . PRO A 1 92 ? -7.760 -8.037 9.184 1.00 89.06 92 PRO A C 1
ATOM 723 O O . PRO A 1 92 ? -8.429 -8.118 10.212 1.00 89.06 92 PRO A O 1
ATOM 726 N N . ARG A 1 93 ? -7.790 -9.000 8.252 1.00 89.75 93 ARG A N 1
ATOM 727 C CA . ARG A 1 93 ? -8.524 -10.267 8.399 1.00 89.75 93 ARG A CA 1
ATOM 728 C C . ARG A 1 93 ? -7.668 -11.424 8.897 1.00 89.75 93 ARG A C 1
ATOM 730 O O . ARG A 1 93 ? -8.218 -12.435 9.323 1.00 89.75 93 ARG A O 1
ATOM 737 N N . ASN A 1 94 ? -6.349 -11.296 8.820 1.00 94.19 94 ASN A N 1
ATOM 738 C CA . ASN A 1 94 ? -5.407 -12.291 9.305 1.00 94.19 94 ASN A CA 1
ATOM 739 C C . ASN A 1 94 ? -4.095 -11.587 9.682 1.00 94.19 94 ASN A C 1
ATOM 741 O O . ASN A 1 94 ? -3.244 -11.424 8.812 1.00 94.19 94 ASN A O 1
ATOM 745 N N . PRO A 1 95 ? -3.896 -11.197 10.949 1.00 91.94 95 PRO A N 1
ATOM 746 C CA . PRO A 1 95 ? -2.737 -10.398 11.338 1.00 91.94 95 PRO A CA 1
ATOM 747 C C . PRO A 1 95 ? -1.390 -11.122 11.165 1.00 91.94 95 PRO A C 1
ATOM 749 O O . PRO A 1 95 ? -0.356 -10.461 11.120 1.00 91.94 95 PRO A O 1
ATOM 752 N N . LEU A 1 96 ? -1.396 -12.455 11.022 1.00 92.19 96 LEU A N 1
ATOM 753 C CA . LEU A 1 96 ? -0.206 -13.247 10.686 1.00 92.19 96 LEU A CA 1
ATOM 754 C C . LEU A 1 96 ? 0.188 -13.123 9.207 1.00 92.19 96 LEU A C 1
ATOM 756 O O . LEU A 1 96 ? 1.324 -13.409 8.839 1.00 92.19 96 LEU A O 1
ATOM 760 N N . ASN A 1 97 ? -0.732 -12.683 8.346 1.00 96.38 97 ASN A N 1
ATOM 761 C CA . ASN A 1 97 ? -0.404 -12.324 6.978 1.00 96.38 97 ASN A CA 1
ATOM 762 C C . ASN A 1 97 ? 0.044 -10.862 6.916 1.00 96.38 97 ASN A C 1
ATOM 764 O O . ASN A 1 97 ? -0.755 -9.944 7.100 1.00 96.38 97 ASN A O 1
ATOM 768 N N . MET A 1 98 ? 1.322 -10.654 6.616 1.00 96.94 98 MET A N 1
ATOM 769 C CA . MET A 1 98 ? 1.916 -9.329 6.461 1.00 96.94 98 MET A CA 1
ATOM 770 C C . MET A 1 98 ? 2.661 -9.230 5.136 1.00 96.94 98 MET A C 1
ATOM 772 O O . MET A 1 98 ? 3.132 -10.234 4.599 1.00 96.94 98 MET A O 1
ATOM 776 N N . GLN A 1 99 ? 2.774 -8.011 4.621 1.00 97.00 99 GLN A N 1
ATOM 777 C CA . GLN A 1 99 ? 3.581 -7.693 3.453 1.00 97.00 99 GLN A CA 1
ATOM 778 C C . GLN A 1 99 ? 4.554 -6.571 3.799 1.00 97.00 99 GLN A C 1
ATOM 780 O O . GLN A 1 99 ? 4.189 -5.619 4.485 1.00 97.00 99 GLN A O 1
ATOM 785 N N . PHE A 1 100 ? 5.781 -6.702 3.307 1.00 94.94 100 PHE A N 1
ATOM 786 C CA . PHE A 1 100 ? 6.855 -5.739 3.471 1.00 94.94 100 PHE A CA 1
ATOM 787 C C . PHE A 1 100 ? 7.431 -5.374 2.104 1.00 94.94 100 PHE A C 1
ATOM 789 O O . PHE A 1 100 ? 7.899 -6.240 1.369 1.00 94.94 100 PHE A O 1
ATOM 796 N N . GLY A 1 101 ? 7.335 -4.107 1.722 1.00 93.81 101 GLY A N 1
ATOM 797 C CA . GLY A 1 101 ? 7.961 -3.562 0.525 1.00 93.81 101 GLY A CA 1
ATOM 798 C C . GLY A 1 101 ? 9.148 -2.694 0.900 1.00 93.81 101 GLY A C 1
ATOM 799 O O . GLY A 1 101 ? 9.061 -1.932 1.860 1.00 93.81 101 GLY A O 1
ATOM 800 N N . VAL A 1 102 ? 10.230 -2.783 0.135 1.00 92.12 102 VAL A N 1
ATOM 801 C CA . VAL A 1 102 ? 11.445 -2.007 0.393 1.00 92.12 102 VAL A CA 1
ATOM 802 C C . VAL A 1 102 ? 12.236 -1.756 -0.891 1.00 92.12 102 VAL A C 1
ATOM 804 O O . VAL A 1 102 ? 12.215 -2.587 -1.807 1.00 92.12 102 VAL A O 1
ATOM 807 N N . ASN A 1 103 ? 12.955 -0.633 -0.981 1.00 90.62 103 ASN A N 1
ATOM 808 C CA . ASN A 1 103 ? 13.947 -0.470 -2.043 1.00 90.62 103 ASN A CA 1
ATOM 809 C C . ASN A 1 103 ? 15.170 -1.349 -1.765 1.00 90.62 103 ASN A C 1
ATOM 811 O O . ASN A 1 103 ? 15.864 -1.190 -0.757 1.00 90.62 103 ASN A O 1
ATOM 815 N N . GLY A 1 104 ? 15.480 -2.225 -2.712 1.00 82.81 104 GLY A N 1
ATOM 816 C CA . GLY A 1 104 ? 16.719 -2.990 -2.742 1.00 82.81 104 GLY A CA 1
ATOM 817 C C . GLY A 1 104 ? 17.845 -2.244 -3.468 1.00 82.81 104 GLY A C 1
ATOM 818 O O . GLY A 1 104 ? 17.673 -1.150 -4.005 1.00 82.81 104 GLY A O 1
ATOM 819 N N . ALA A 1 105 ? 19.029 -2.860 -3.529 1.00 73.25 105 ALA A N 1
ATOM 820 C CA . ALA A 1 105 ? 20.193 -2.304 -4.238 1.00 73.25 105 ALA A CA 1
ATOM 821 C C . ALA A 1 105 ? 20.003 -2.187 -5.756 1.00 73.25 105 ALA A C 1
ATOM 823 O O . ALA A 1 105 ? 20.609 -1.326 -6.389 1.00 73.25 105 ALA A O 1
ATOM 824 N N . PHE A 1 106 ? 19.148 -3.032 -6.333 1.00 73.38 106 PHE A N 1
ATOM 825 C CA . PHE A 1 106 ? 18.933 -3.125 -7.778 1.00 73.38 106 PHE A CA 1
ATOM 826 C C . PHE A 1 106 ? 17.449 -3.024 -8.160 1.00 73.38 106 PHE A C 1
ATOM 828 O O . PHE A 1 106 ? 17.012 -3.654 -9.121 1.00 73.38 106 PHE A O 1
ATOM 835 N N . GLY A 1 107 ? 16.667 -2.250 -7.403 1.00 83.62 107 GLY A N 1
ATOM 836 C CA . GLY A 1 107 ? 15.245 -2.028 -7.662 1.00 83.62 107 GLY A CA 1
ATOM 837 C C . GLY A 1 107 ? 14.409 -2.179 -6.400 1.00 83.62 107 GLY A C 1
ATOM 838 O O . GLY A 1 107 ? 14.774 -1.668 -5.347 1.00 83.62 107 GLY A O 1
ATOM 839 N N . LEU A 1 108 ? 13.292 -2.894 -6.507 1.00 90.75 108 LEU A N 1
ATOM 840 C CA . LEU A 1 108 ? 12.288 -2.979 -5.456 1.00 90.75 108 LEU A CA 1
ATOM 841 C C . LEU A 1 108 ? 12.025 -4.428 -5.054 1.00 90.75 108 LEU A C 1
ATOM 843 O O . LEU A 1 108 ? 11.753 -5.274 -5.912 1.00 90.75 108 LEU A O 1
ATOM 847 N N . ASN A 1 109 ? 12.051 -4.691 -3.752 1.00 93.31 109 ASN A N 1
ATOM 848 C CA . ASN A 1 109 ? 11.747 -5.994 -3.189 1.00 93.31 109 ASN A CA 1
ATOM 849 C C . ASN A 1 109 ? 10.413 -5.965 -2.440 1.00 93.31 109 ASN A C 1
ATOM 851 O O . ASN A 1 109 ? 10.083 -5.019 -1.723 1.00 93.31 109 ASN A O 1
ATOM 855 N N . ALA A 1 110 ? 9.635 -7.024 -2.627 1.00 94.75 110 ALA A N 1
ATOM 856 C CA . ALA A 1 110 ? 8.398 -7.284 -1.921 1.00 94.75 110 ALA A CA 1
ATOM 857 C C . ALA A 1 110 ? 8.505 -8.649 -1.243 1.00 94.75 110 ALA A C 1
ATOM 859 O O . ALA A 1 110 ? 8.763 -9.668 -1.882 1.00 94.75 110 ALA A O 1
ATOM 860 N N . TYR A 1 111 ? 8.289 -8.654 0.062 1.00 95.69 111 TYR A N 1
ATOM 861 C CA . TYR A 1 111 ? 8.284 -9.833 0.905 1.00 95.69 111 TYR A CA 1
ATOM 862 C C . TYR A 1 111 ? 6.911 -10.012 1.525 1.00 95.69 111 TYR A C 1
ATOM 864 O O . TYR A 1 111 ? 6.189 -9.043 1.761 1.00 95.69 111 TYR A O 1
ATOM 872 N N . TYR A 1 112 ? 6.560 -11.250 1.831 1.00 96.75 112 TYR A N 1
ATOM 873 C CA . TYR A 1 112 ? 5.354 -11.558 2.579 1.00 96.75 112 TYR A CA 1
ATOM 874 C C . TYR A 1 112 ? 5.605 -12.661 3.599 1.00 96.75 112 TYR A C 1
ATOM 876 O O . TYR A 1 112 ? 6.494 -13.499 3.439 1.00 96.75 112 TYR A O 1
ATOM 884 N N . THR A 1 113 ? 4.758 -12.690 4.615 1.00 95.69 113 THR A N 1
ATOM 885 C CA . THR A 1 113 ? 4.603 -13.818 5.530 1.00 95.69 113 THR A CA 1
ATOM 886 C C . THR A 1 113 ? 3.122 -14.166 5.647 1.00 95.69 113 THR A C 1
ATOM 888 O O . THR A 1 113 ? 2.251 -13.330 5.384 1.00 95.69 113 THR A O 1
ATOM 891 N N . LEU A 1 114 ? 2.830 -15.421 5.985 1.00 95.62 114 LEU A N 1
ATOM 892 C CA . LEU A 1 114 ? 1.475 -15.932 6.229 1.00 95.62 114 LEU A CA 1
ATOM 893 C C . LEU A 1 114 ? 1.284 -16.415 7.672 1.00 95.62 114 LEU A C 1
ATOM 895 O O . LEU A 1 114 ? 0.157 -16.699 8.075 1.00 95.62 114 LEU A O 1
ATOM 899 N N . ASP A 1 115 ? 2.379 -16.528 8.419 1.00 91.81 115 ASP A N 1
ATOM 900 C CA . ASP A 1 115 ? 2.442 -17.033 9.790 1.00 91.81 115 ASP A CA 1
ATOM 901 C C . ASP A 1 115 ? 3.060 -16.019 10.765 1.00 91.81 115 ASP A C 1
ATOM 903 O O . ASP A 1 115 ? 3.186 -16.300 11.954 1.00 91.81 115 ASP A O 1
ATOM 907 N N . GLY A 1 116 ? 3.406 -14.832 10.270 1.00 88.12 116 GLY A N 1
ATOM 908 C CA . GLY A 1 116 ? 3.998 -13.741 11.025 1.00 88.12 116 GLY A CA 1
ATOM 909 C C . GLY A 1 116 ? 5.492 -13.888 11.296 1.00 88.12 116 GLY A C 1
ATOM 910 O O . GLY A 1 116 ? 6.049 -13.018 11.956 1.00 88.12 116 GLY A O 1
ATOM 911 N N . HIS A 1 117 ? 6.139 -14.945 10.793 1.00 84.06 117 HIS A N 1
ATOM 912 C CA . HIS A 1 117 ? 7.530 -15.259 11.118 1.00 84.06 117 HIS A CA 1
ATOM 913 C C . HIS A 1 117 ? 8.375 -15.621 9.891 1.00 84.06 117 HIS A C 1
ATOM 915 O O . HIS A 1 117 ? 9.470 -15.093 9.716 1.00 84.06 117 HIS A O 1
ATOM 921 N N . ASN A 1 118 ? 7.877 -16.490 9.010 1.00 86.25 118 ASN A N 1
ATOM 922 C CA . ASN A 1 118 ? 8.611 -16.935 7.830 1.00 86.25 118 ASN A CA 1
ATOM 923 C C . ASN A 1 118 ? 8.363 -15.979 6.657 1.00 86.25 118 ASN A C 1
ATOM 925 O O . ASN A 1 118 ? 7.272 -15.956 6.073 1.00 86.25 118 ASN A O 1
ATOM 929 N N . TRP A 1 119 ? 9.383 -15.198 6.300 1.00 91.62 119 TRP A N 1
ATOM 930 C CA . TRP A 1 119 ? 9.325 -14.222 5.212 1.00 91.62 119 TRP A CA 1
ATOM 931 C C . TRP A 1 119 ? 9.805 -14.813 3.887 1.00 91.62 119 TRP A C 1
ATOM 933 O O . TRP A 1 119 ? 10.813 -15.510 3.815 1.00 91.62 119 TRP A O 1
ATOM 943 N N . ASN A 1 120 ? 9.067 -14.525 2.817 1.00 94.25 120 ASN A N 1
ATOM 944 C CA . ASN A 1 120 ? 9.338 -15.011 1.469 1.00 94.25 120 ASN A CA 1
ATOM 945 C C . ASN A 1 120 ? 9.368 -13.837 0.491 1.00 94.25 120 ASN A C 1
ATOM 947 O O . ASN A 1 120 ? 8.436 -13.034 0.464 1.00 94.25 120 ASN A O 1
ATOM 951 N N . GLY A 1 121 ? 10.408 -13.763 -0.341 1.00 93.56 121 GLY A N 1
ATOM 952 C CA . GLY A 1 121 ? 10.525 -12.757 -1.396 1.00 93.56 121 GLY A CA 1
ATOM 953 C C . GLY A 1 121 ? 9.678 -13.107 -2.619 1.00 93.56 121 GLY A C 1
ATOM 954 O O . GLY A 1 121 ? 9.836 -14.172 -3.223 1.00 93.56 121 GLY A O 1
ATOM 955 N N . LYS A 1 122 ? 8.792 -12.196 -3.018 1.00 95.50 122 LYS A N 1
ATOM 956 C CA . LYS A 1 122 ? 8.003 -12.297 -4.241 1.00 95.50 122 LYS A CA 1
ATOM 957 C C . LYS A 1 122 ? 7.732 -10.922 -4.832 1.00 95.50 122 LYS A C 1
ATOM 959 O O . LYS A 1 122 ? 6.831 -10.210 -4.411 1.00 95.50 122 LYS A O 1
ATOM 964 N N . ASN A 1 123 ? 8.443 -10.613 -5.905 1.00 94.88 123 ASN A N 1
ATOM 965 C CA . ASN A 1 123 ? 8.238 -9.367 -6.628 1.00 94.88 123 ASN A CA 1
ATOM 966 C C . ASN A 1 123 ? 7.100 -9.505 -7.656 1.00 94.88 123 ASN A C 1
ATOM 968 O O . ASN A 1 123 ? 7.010 -10.542 -8.329 1.00 94.88 123 ASN A O 1
ATOM 972 N N . PRO A 1 124 ? 6.235 -8.486 -7.820 1.00 95.50 124 PRO A N 1
ATOM 973 C CA . PRO A 1 124 ? 5.359 -8.403 -8.980 1.00 95.50 124 PRO A CA 1
ATOM 974 C C . PRO A 1 124 ? 6.179 -8.250 -10.269 1.00 95.50 124 PRO A C 1
ATOM 976 O O . PRO A 1 124 ? 7.345 -7.852 -10.260 1.00 95.50 124 PRO A O 1
ATOM 979 N N . SER A 1 125 ? 5.549 -8.527 -11.411 1.00 95.56 125 SER A N 1
ATOM 980 C CA . SER A 1 125 ? 6.109 -8.158 -12.714 1.00 95.56 125 SER A CA 1
ATOM 981 C C . SER A 1 125 ? 6.009 -6.645 -12.892 1.00 95.56 125 SER A C 1
ATOM 983 O O . SER A 1 125 ? 5.004 -6.133 -13.385 1.00 95.56 125 SER A O 1
ATOM 985 N N . TYR A 1 126 ? 7.041 -5.943 -12.431 1.00 95.19 126 TYR A N 1
ATOM 986 C CA . TYR A 1 126 ? 7.089 -4.489 -12.416 1.00 95.19 126 TYR A CA 1
ATOM 987 C C . TYR A 1 126 ? 6.901 -3.872 -13.803 1.00 95.19 126 TYR A C 1
ATOM 989 O O . TYR A 1 126 ? 7.474 -4.325 -14.797 1.00 95.19 126 TYR A O 1
ATOM 997 N N . HIS A 1 127 ? 6.124 -2.792 -13.855 1.00 94.81 127 HIS A N 1
ATOM 998 C CA . HIS A 1 127 ? 6.132 -1.878 -14.986 1.00 94.81 127 HIS A CA 1
ATOM 999 C C . HIS A 1 127 ? 7.531 -1.258 -15.146 1.00 94.81 127 HIS A C 1
ATOM 1001 O O . HIS A 1 127 ? 8.241 -1.047 -14.166 1.00 94.81 127 HIS A O 1
ATOM 1007 N N . SER A 1 128 ? 7.931 -0.913 -16.372 1.00 90.69 128 SER A N 1
ATOM 1008 C CA . SER A 1 128 ? 9.287 -0.416 -16.668 1.00 90.69 128 SER A CA 1
ATOM 1009 C C . SER A 1 128 ? 9.639 0.917 -15.997 1.00 90.69 128 SER A C 1
ATOM 1011 O O . SER A 1 128 ? 10.814 1.241 -15.861 1.00 90.69 128 SER A O 1
ATOM 1013 N N . SER A 1 129 ? 8.639 1.693 -15.574 1.00 83.25 129 SER A N 1
ATOM 1014 C CA . SER A 1 129 ? 8.824 2.936 -14.811 1.00 83.25 129 SER A CA 1
ATOM 1015 C C . SER A 1 129 ? 8.820 2.732 -13.290 1.00 83.25 129 SER A C 1
ATOM 1017 O O . SER A 1 129 ? 8.852 3.714 -12.542 1.00 83.25 129 SER A O 1
ATOM 1019 N N . THR A 1 130 ? 8.702 1.489 -12.820 1.00 87.88 130 THR A N 1
ATOM 1020 C CA . THR A 1 130 ? 8.791 1.158 -11.401 1.00 87.88 130 THR A CA 1
ATOM 1021 C C . THR A 1 130 ? 10.254 0.999 -11.000 1.00 87.88 130 THR A C 1
ATOM 1023 O O . THR A 1 130 ? 11.007 0.258 -11.623 1.00 87.88 130 THR A O 1
ATOM 1026 N N . CYS A 1 131 ? 10.643 1.730 -9.960 1.00 83.25 131 CYS A N 1
ATOM 1027 C CA . CYS A 1 131 ? 12.021 1.845 -9.487 1.00 83.25 131 CYS A CA 1
ATOM 1028 C C . CYS A 1 131 ? 12.117 1.622 -7.976 1.00 83.25 131 CYS A C 1
ATOM 1030 O O . CYS A 1 131 ? 13.053 0.977 -7.511 1.00 83.25 131 CYS A O 1
ATOM 1032 N N . CYS A 1 132 ? 11.159 2.189 -7.239 1.00 88.62 132 CYS A N 1
ATOM 1033 C CA . CYS A 1 132 ? 11.339 2.568 -5.845 1.00 88.62 132 CYS A CA 1
ATOM 1034 C C . CYS A 1 132 ? 10.009 3.055 -5.226 1.00 88.62 132 CYS A C 1
ATOM 1036 O O . CYS A 1 132 ? 8.970 3.058 -5.899 1.00 88.62 132 CYS A O 1
ATOM 1038 N N . ASP A 1 133 ? 10.048 3.476 -3.961 1.00 90.06 133 ASP A N 1
ATOM 1039 C CA . ASP A 1 133 ? 8.915 3.985 -3.178 1.00 90.06 133 ASP A CA 1
ATOM 1040 C C . ASP A 1 133 ? 7.770 2.966 -3.067 1.00 90.06 133 ASP A C 1
ATOM 1042 O O . ASP A 1 133 ? 6.695 3.161 -3.657 1.00 90.06 133 ASP A O 1
ATOM 1046 N N . PRO A 1 134 ? 7.990 1.851 -2.348 1.00 93.31 134 PRO A N 1
ATOM 1047 C CA . PRO A 1 134 ? 6.943 0.886 -2.089 1.00 93.31 134 PRO A CA 1
ATOM 1048 C C . PRO A 1 134 ? 5.908 1.501 -1.158 1.00 93.31 134 PRO A C 1
ATOM 1050 O O . PRO A 1 134 ? 6.228 2.052 -0.107 1.00 93.31 134 PRO A O 1
ATOM 1053 N N . TRP A 1 135 ? 4.645 1.324 -1.510 1.00 95.25 135 TRP A N 1
ATOM 1054 C CA . TRP A 1 135 ? 3.534 1.580 -0.616 1.00 95.25 135 TRP A CA 1
ATOM 1055 C C . TRP A 1 135 ? 2.535 0.446 -0.697 1.00 95.25 135 TRP A C 1
ATOM 1057 O O . TRP A 1 135 ? 2.304 -0.109 -1.764 1.00 95.25 135 TRP A O 1
ATOM 1067 N N . SER A 1 136 ? 1.889 0.128 0.412 1.00 95.88 136 SER A N 1
ATOM 1068 C CA . SER A 1 136 ? 0.976 -1.002 0.466 1.00 95.88 136 SER A CA 1
ATOM 1069 C C . SER A 1 136 ? -0.227 -0.673 1.317 1.00 95.88 136 SER A C 1
ATOM 1071 O O . SER A 1 136 ? -0.143 0.120 2.251 1.00 95.88 136 SER A O 1
ATOM 1073 N N . ALA A 1 137 ? -1.348 -1.309 1.017 1.00 95.81 137 ALA A N 1
ATOM 1074 C CA . ALA A 1 137 ? -2.513 -1.309 1.880 1.00 95.81 137 ALA A CA 1
ATOM 1075 C C . ALA A 1 137 ? -3.276 -2.620 1.703 1.00 95.81 137 ALA A C 1
ATOM 1077 O O . ALA A 1 137 ? -3.462 -3.085 0.580 1.00 95.81 137 ALA A O 1
ATOM 1078 N N . PHE A 1 138 ? -3.750 -3.192 2.806 1.00 94.62 138 PHE A N 1
ATOM 1079 C CA . PHE A 1 138 ? -4.805 -4.195 2.753 1.00 94.62 138 PHE A CA 1
ATOM 1080 C C . PHE A 1 138 ? -6.168 -3.509 2.844 1.00 94.62 138 PHE A C 1
ATOM 1082 O O . PHE A 1 138 ? -6.376 -2.659 3.719 1.00 94.62 138 PHE A O 1
ATOM 1089 N N . ASP A 1 139 ? -7.091 -3.892 1.965 1.00 91.44 139 ASP A N 1
ATOM 1090 C CA . ASP A 1 139 ? -8.485 -3.465 2.056 1.00 91.44 139 ASP A CA 1
ATOM 1091 C C . ASP A 1 139 ? -9.260 -4.239 3.138 1.00 91.44 139 ASP A C 1
ATOM 1093 O O . ASP A 1 139 ? -8.776 -5.195 3.754 1.00 91.44 139 ASP A O 1
ATOM 1097 N N . SER A 1 140 ? -10.506 -3.825 3.372 1.00 86.44 140 SER A N 1
ATOM 1098 C CA . SER A 1 140 ? -11.411 -4.493 4.317 1.00 86.44 140 SER A CA 1
ATOM 1099 C C . SER A 1 140 ? -11.716 -5.959 3.972 1.00 86.44 140 SER A C 1
ATOM 1101 O O . SER A 1 140 ? -12.193 -6.705 4.835 1.00 86.44 140 SER A O 1
ATOM 1103 N N . LEU A 1 141 ? -11.464 -6.384 2.727 1.00 88.62 141 LEU A N 1
ATOM 1104 C CA . LEU A 1 141 ? -11.670 -7.741 2.228 1.00 88.62 141 LEU A CA 1
ATOM 1105 C C . LEU A 1 141 ? -10.430 -8.631 2.393 1.00 88.62 141 LEU A C 1
ATOM 1107 O O . LEU A 1 141 ? -10.549 -9.850 2.239 1.00 88.62 141 LEU A O 1
ATOM 1111 N N . GLY A 1 142 ? -9.292 -8.055 2.789 1.00 91.50 142 GLY A N 1
ATOM 1112 C CA . GLY A 1 142 ? -8.010 -8.741 2.926 1.00 91.50 142 GLY A CA 1
ATOM 1113 C C . GLY A 1 142 ? -7.246 -8.867 1.606 1.00 91.50 142 GLY A C 1
ATOM 1114 O O . GLY A 1 142 ? -6.324 -9.680 1.524 1.00 91.50 142 GLY A O 1
ATOM 1115 N N . ILE A 1 143 ? -7.618 -8.097 0.579 1.00 95.00 143 ILE A N 1
ATOM 1116 C CA . ILE A 1 143 ? -6.856 -7.978 -0.665 1.00 95.00 143 ILE A CA 1
ATOM 1117 C C . ILE A 1 143 ? -5.710 -7.002 -0.418 1.00 95.00 143 ILE A C 1
ATOM 1119 O O . ILE A 1 143 ? -5.904 -5.901 0.096 1.00 95.00 143 ILE A O 1
ATOM 1123 N N . LEU A 1 144 ? -4.501 -7.422 -0.779 1.00 97.62 144 LEU A N 1
ATOM 1124 C CA . LEU A 1 144 ? -3.325 -6.570 -0.755 1.00 97.62 144 LEU A CA 1
ATOM 1125 C C . LEU A 1 144 ? -3.284 -5.733 -2.033 1.00 97.62 144 LEU A C 1
ATOM 1127 O O . LEU A 1 144 ? -3.322 -6.269 -3.142 1.00 97.62 144 LEU A O 1
ATOM 1131 N N . HIS A 1 145 ? -3.101 -4.434 -1.864 1.00 97.69 145 HIS A N 1
ATOM 1132 C CA . HIS A 1 145 ? -2.800 -3.490 -2.924 1.00 97.69 145 HIS A CA 1
ATOM 1133 C C . HIS A 1 145 ? -1.379 -2.980 -2.711 1.00 97.69 145 HIS A C 1
ATOM 1135 O O . HIS A 1 145 ? -1.094 -2.347 -1.696 1.00 97.69 145 HIS A O 1
ATOM 1141 N N . TYR A 1 146 ? -0.489 -3.290 -3.647 1.00 97.50 146 TYR A N 1
ATOM 1142 C CA . TYR A 1 146 ? 0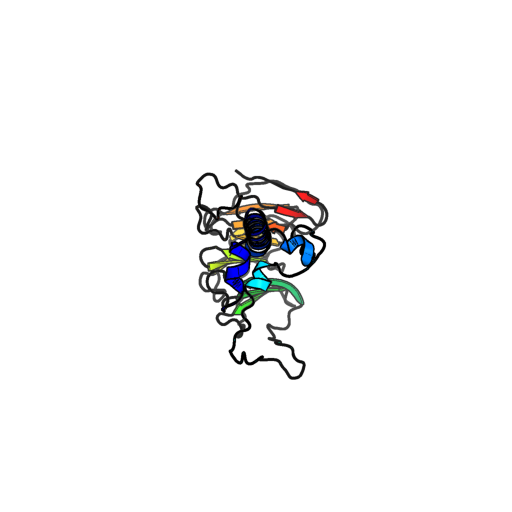.908 -2.877 -3.621 1.00 97.50 146 TYR A CA 1
ATOM 1143 C C . TYR A 1 146 ? 1.141 -1.818 -4.691 1.00 97.50 146 TYR A C 1
ATOM 1145 O O . TYR A 1 146 ? 0.764 -2.025 -5.837 1.00 97.50 146 TYR A O 1
ATOM 1153 N N . GLY A 1 147 ? 1.722 -0.683 -4.336 1.00 95.38 147 GLY A N 1
ATOM 1154 C CA . GLY A 1 147 ? 1.896 0.482 -5.188 1.00 95.38 147 GLY A CA 1
ATOM 1155 C C . GLY A 1 147 ? 3.348 0.923 -5.261 1.00 95.38 147 GLY A C 1
ATOM 1156 O O . GLY A 1 147 ? 4.024 0.977 -4.241 1.00 95.38 147 GLY A O 1
ATOM 1157 N N . SER A 1 148 ? 3.827 1.248 -6.461 1.00 94.62 148 SER A N 1
ATOM 1158 C CA . SER A 1 148 ? 5.182 1.779 -6.653 1.00 94.62 148 SER A CA 1
ATOM 1159 C C . SER A 1 148 ? 5.361 2.434 -8.029 1.00 94.62 148 SER A C 1
ATOM 1161 O O . SER A 1 148 ? 4.648 2.109 -8.984 1.00 94.62 148 SER A O 1
ATOM 1163 N N . GLY A 1 149 ? 6.340 3.332 -8.153 1.00 92.19 149 GLY A N 1
ATOM 1164 C CA . GLY A 1 149 ? 6.727 4.005 -9.392 1.00 92.19 149 GLY A CA 1
ATOM 1165 C C . GLY A 1 149 ? 7.194 5.445 -9.193 1.00 92.19 149 GLY A C 1
ATOM 1166 O O . GLY A 1 149 ? 6.959 6.037 -8.150 1.00 92.19 149 GLY A O 1
ATOM 1167 N N . VAL A 1 150 ? 7.886 6.001 -10.192 1.00 89.44 150 VAL A N 1
ATOM 1168 C CA . VAL A 1 150 ? 8.453 7.362 -10.100 1.00 89.44 150 VAL A CA 1
ATOM 1169 C C . VAL A 1 150 ? 7.660 8.346 -10.941 1.00 89.44 150 VAL A C 1
ATOM 1171 O O . VAL A 1 150 ? 7.142 9.315 -10.416 1.00 89.44 150 VAL A O 1
ATOM 1174 N N . THR A 1 151 ? 7.498 8.094 -12.241 1.00 91.81 151 THR A N 1
ATOM 1175 C CA . THR A 1 151 ? 6.742 8.984 -13.151 1.00 91.81 151 THR A CA 1
ATOM 1176 C C . THR A 1 151 ? 5.225 8.741 -13.131 1.00 91.81 151 THR A C 1
ATOM 1178 O O . THR A 1 151 ? 4.453 9.295 -13.918 1.00 91.81 151 THR A O 1
ATOM 1181 N N . GLY A 1 152 ? 4.790 7.879 -12.221 1.00 94.00 152 GLY A N 1
ATOM 1182 C CA . GLY A 1 152 ? 3.420 7.460 -11.996 1.00 94.00 152 GLY A CA 1
ATOM 1183 C C . GLY A 1 152 ? 3.421 6.244 -11.082 1.00 94.00 152 GLY A C 1
ATOM 1184 O O . GLY A 1 152 ? 4.325 5.411 -11.164 1.00 94.00 152 GLY A O 1
ATOM 1185 N N . GLN A 1 153 ? 2.418 6.154 -10.220 1.00 95.31 153 GLN A N 1
ATOM 1186 C CA . GLN A 1 153 ? 2.236 5.019 -9.329 1.00 95.31 153 GLN A CA 1
ATOM 1187 C C . GLN A 1 153 ? 1.484 3.909 -10.070 1.00 95.31 153 GLN A C 1
ATOM 1189 O O . GLN A 1 153 ? 0.446 4.148 -10.691 1.00 95.31 153 GLN A O 1
ATOM 1194 N N . TYR A 1 154 ? 1.996 2.685 -9.980 1.00 96.69 154 TYR A N 1
ATOM 1195 C CA . TYR A 1 154 ? 1.354 1.488 -10.511 1.00 96.69 154 TYR A CA 1
ATOM 1196 C C . TYR A 1 154 ? 0.958 0.573 -9.369 1.00 96.69 154 TYR A C 1
ATOM 1198 O O . TYR A 1 154 ? 1.761 0.327 -8.471 1.00 96.69 154 TYR A O 1
ATOM 1206 N N . ILE A 1 155 ? -0.272 0.073 -9.426 1.00 97.56 155 ILE A N 1
ATOM 1207 C CA . ILE A 1 155 ? -0.847 -0.819 -8.429 1.00 97.56 155 ILE A CA 1
ATOM 1208 C C . ILE A 1 155 ? -0.819 -2.257 -8.934 1.00 97.56 155 ILE A C 1
ATOM 1210 O O . ILE A 1 155 ? -1.166 -2.545 -10.081 1.00 97.56 155 ILE A O 1
ATOM 1214 N N . TYR A 1 156 ? -0.432 -3.148 -8.034 1.00 97.69 156 TYR A N 1
ATOM 1215 C CA . TYR A 1 156 ? -0.326 -4.584 -8.196 1.00 97.69 156 TYR A CA 1
ATOM 1216 C C . TYR A 1 156 ? -1.172 -5.228 -7.097 1.00 97.69 156 TYR A C 1
ATOM 1218 O O . TYR A 1 156 ? -0.864 -5.121 -5.908 1.00 97.69 156 TYR A O 1
ATOM 1226 N N . ASN A 1 157 ? -2.260 -5.887 -7.479 1.00 97.88 157 ASN A N 1
ATOM 1227 C CA . ASN A 1 157 ? -3.184 -6.494 -6.528 1.00 97.88 157 ASN A CA 1
ATOM 1228 C C . ASN A 1 157 ? -2.779 -7.935 -6.226 1.00 97.88 157 ASN A C 1
ATOM 1230 O O . ASN A 1 157 ? -2.405 -8.678 -7.131 1.00 97.88 157 ASN A O 1
ATOM 1234 N N . SER A 1 158 ? -2.934 -8.361 -4.977 1.00 98.12 158 SER A N 1
ATOM 1235 C CA . SER A 1 158 ? -2.746 -9.746 -4.559 1.00 98.12 158 SER A CA 1
ATOM 1236 C C . SER A 1 158 ? -3.913 -10.210 -3.694 1.00 98.12 158 SER A C 1
ATOM 1238 O O . SER A 1 158 ? -4.220 -9.631 -2.655 1.00 98.12 158 SER A O 1
ATOM 1240 N N . THR A 1 159 ? -4.556 -11.298 -4.111 1.00 96.94 159 THR A N 1
ATOM 1241 C CA . THR A 1 159 ? -5.661 -11.940 -3.377 1.00 96.94 159 THR A CA 1
ATOM 1242 C C . THR A 1 159 ? -5.190 -13.112 -2.511 1.00 96.94 159 THR A C 1
ATOM 1244 O O . THR A 1 159 ? -6.005 -13.856 -1.976 1.00 96.94 159 THR A O 1
ATOM 1247 N N . ASN A 1 160 ? -3.877 -13.325 -2.420 1.00 97.00 160 ASN A N 1
ATOM 1248 C CA . ASN A 1 160 ? -3.241 -14.413 -1.677 1.00 97.00 160 ASN A CA 1
ATOM 1249 C C . ASN A 1 160 ? -2.079 -13.889 -0.822 1.00 97.00 160 ASN A C 1
ATOM 1251 O O . ASN A 1 160 ? -1.029 -14.520 -0.728 1.00 97.00 160 ASN A O 1
ATOM 1255 N N . GLY A 1 161 ? -2.270 -12.708 -0.229 1.00 95.44 161 GLY A N 1
ATOM 1256 C CA . GLY A 1 161 ? -1.393 -12.187 0.816 1.00 95.44 161 GLY A CA 1
ATOM 1257 C C . GLY A 1 161 ? 0.027 -11.839 0.372 1.00 95.44 161 GLY A C 1
ATOM 1258 O O . GLY A 1 161 ? 0.913 -11.860 1.214 1.00 95.44 161 GLY A O 1
ATOM 1259 N N . GLY A 1 162 ? 0.255 -11.543 -0.913 1.00 97.50 162 GLY A N 1
ATOM 1260 C CA . GLY A 1 162 ? 1.575 -11.210 -1.468 1.00 97.50 162 GLY A CA 1
ATOM 1261 C C . GLY A 1 162 ? 2.285 -12.365 -2.182 1.00 97.50 162 GLY A C 1
ATOM 1262 O O . GLY A 1 162 ? 3.345 -12.165 -2.765 1.00 97.50 162 GLY A O 1
ATOM 1263 N N . GLN A 1 163 ? 1.697 -13.567 -2.220 1.00 97.69 163 GLN A N 1
ATOM 1264 C CA . GLN A 1 163 ? 2.301 -14.716 -2.911 1.00 97.69 163 GLN A CA 1
ATOM 1265 C C . GLN A 1 163 ? 2.368 -14.557 -4.435 1.00 97.69 163 GLN A C 1
ATOM 1267 O O . GLN A 1 163 ? 3.240 -15.138 -5.078 1.00 97.69 163 GLN A O 1
ATOM 1272 N N . ASN A 1 164 ? 1.406 -13.853 -5.033 1.00 97.94 164 ASN A N 1
ATOM 1273 C CA . ASN A 1 164 ? 1.387 -13.490 -6.448 1.00 97.94 164 ASN A CA 1
ATOM 1274 C C . ASN A 1 164 ? 0.648 -12.163 -6.631 1.00 97.94 164 ASN A C 1
ATOM 1276 O O . ASN A 1 164 ? -0.238 -11.834 -5.842 1.00 97.94 164 ASN A O 1
ATOM 1280 N N . TYR A 1 165 ? 0.964 -11.459 -7.714 1.00 98.44 165 TYR A N 1
ATOM 1281 C CA . TYR A 1 165 ? 0.426 -10.138 -8.012 1.00 98.44 165 TYR A CA 1
ATOM 1282 C C . TYR A 1 165 ? -0.196 -10.079 -9.409 1.00 98.44 165 TYR A C 1
ATOM 1284 O O . TYR A 1 165 ? 0.203 -10.820 -10.309 1.00 98.44 165 TYR A O 1
ATOM 1292 N N . SER A 1 166 ? -1.163 -9.182 -9.590 1.00 98.00 166 SER A N 1
ATOM 1293 C CA . SER A 1 166 ? -1.725 -8.840 -10.894 1.00 98.00 166 SER A CA 1
ATOM 1294 C C . SER A 1 166 ? -0.719 -8.094 -11.774 1.00 98.00 166 SER A C 1
ATOM 1296 O O . SER A 1 166 ? 0.333 -7.642 -11.319 1.00 98.00 166 SER A O 1
ATOM 1298 N N . LEU A 1 167 ? -1.092 -7.900 -13.041 1.00 97.56 167 LEU A N 1
ATOM 1299 C CA . LEU A 1 167 ? -0.431 -6.924 -13.905 1.00 97.56 167 LEU A CA 1
ATOM 1300 C C . LEU A 1 167 ? -0.569 -5.499 -13.331 1.00 97.56 167 LEU A C 1
ATOM 1302 O O . LEU A 1 167 ? -1.553 -5.231 -12.630 1.00 97.56 167 LEU A O 1
ATOM 1306 N N . PRO A 1 168 ? 0.391 -4.603 -13.632 1.00 97.25 168 PRO A N 1
ATOM 1307 C CA . PRO A 1 168 ? 0.360 -3.219 -13.175 1.00 97.25 168 PRO A CA 1
ATOM 1308 C C . PRO A 1 168 ? -0.839 -2.454 -13.738 1.00 97.25 168 PRO A C 1
ATOM 1310 O O . PRO A 1 168 ? -1.108 -2.499 -14.939 1.00 97.25 168 PRO A O 1
ATOM 1313 N N . VAL A 1 169 ? -1.493 -1.670 -12.882 1.00 98.00 169 VAL A N 1
ATOM 1314 C CA . VAL A 1 169 ? -2.505 -0.678 -13.269 1.00 98.00 169 VAL A CA 1
ATOM 1315 C C . VAL A 1 169 ? -2.024 0.705 -12.843 1.00 98.00 169 VAL A C 1
ATOM 1317 O O . VAL A 1 169 ? -1.756 0.919 -11.664 1.00 98.00 169 VAL A O 1
ATOM 1320 N N . LEU A 1 170 ? -1.921 1.651 -13.780 1.00 97.62 170 LEU A N 1
ATOM 1321 C CA . LEU A 1 170 ? -1.592 3.043 -13.456 1.00 97.62 170 LEU A CA 1
ATOM 1322 C C . LEU A 1 170 ? -2.705 3.643 -12.584 1.00 97.62 170 LEU A C 1
ATOM 1324 O O . LEU A 1 170 ? -3.850 3.735 -13.031 1.00 97.62 170 LEU A O 1
ATOM 1328 N N . SER A 1 171 ? -2.373 4.061 -11.362 1.00 97.25 171 SER A N 1
ATOM 1329 C CA . SER A 1 171 ? -3.328 4.708 -10.456 1.00 97.25 171 SER A CA 1
ATOM 1330 C C . SER A 1 171 ? -3.338 6.220 -10.607 1.00 97.25 171 SER A C 1
ATOM 1332 O O . SER A 1 171 ? -4.398 6.827 -10.754 1.00 97.25 171 SER A O 1
ATOM 1334 N N . VAL A 1 172 ? -2.160 6.838 -10.575 1.00 95.50 172 VAL A N 1
ATOM 1335 C CA . VAL A 1 172 ? -1.997 8.290 -10.618 1.00 95.50 172 VAL A CA 1
ATOM 1336 C C . VAL A 1 172 ? -0.648 8.654 -11.234 1.00 95.50 172 VAL A C 1
ATOM 1338 O O . VAL A 1 172 ? 0.367 8.010 -10.977 1.00 95.50 172 VAL A O 1
ATOM 1341 N N . THR A 1 173 ? -0.627 9.688 -12.072 1.00 94.69 173 THR A N 1
ATOM 1342 C CA . THR A 1 173 ? 0.603 10.232 -12.665 1.00 94.69 173 THR A CA 1
ATOM 1343 C C . THR A 1 173 ? 1.256 11.236 -11.727 1.00 94.69 173 THR A C 1
ATOM 1345 O O . THR A 1 173 ? 0.553 12.015 -11.083 1.00 94.69 173 THR A O 1
ATOM 1348 N N . GLY A 1 174 ? 2.581 11.300 -11.708 1.00 92.12 174 GLY A N 1
ATOM 1349 C CA . GLY A 1 174 ? 3.319 12.251 -10.881 1.00 92.12 174 GLY A CA 1
ATOM 1350 C C . GLY A 1 174 ? 4.814 12.036 -10.977 1.00 92.12 174 GLY A C 1
ATOM 1351 O O . GLY A 1 174 ? 5.288 11.519 -11.984 1.00 92.12 174 GLY A O 1
ATOM 1352 N N . ILE A 1 175 ? 5.541 12.482 -9.960 1.00 90.38 175 ILE A N 1
ATOM 1353 C CA . ILE A 1 175 ? 6.995 12.404 -9.892 1.00 90.38 175 ILE A CA 1
ATOM 1354 C C . ILE A 1 175 ? 7.399 12.128 -8.449 1.00 90.38 175 ILE A C 1
ATOM 1356 O O . ILE A 1 175 ? 7.498 13.080 -7.690 1.00 90.38 175 ILE A O 1
ATOM 1360 N N . ASP A 1 176 ? 7.711 10.877 -8.116 1.00 86.44 176 ASP A N 1
ATOM 1361 C CA . ASP A 1 176 ? 8.332 10.476 -6.841 1.00 86.44 176 ASP A CA 1
ATOM 1362 C C . ASP A 1 176 ? 7.391 10.525 -5.613 1.00 86.44 176 ASP A C 1
ATOM 1364 O O . ASP A 1 176 ? 6.409 11.278 -5.567 1.00 86.44 176 ASP A O 1
ATOM 1368 N N . ARG A 1 177 ? 7.689 9.709 -4.594 1.00 88.25 177 ARG A N 1
ATOM 1369 C CA . ARG A 1 177 ? 6.926 9.549 -3.341 1.00 88.25 177 ARG A CA 1
ATOM 1370 C C . ARG A 1 177 ? 5.462 9.161 -3.517 1.00 88.25 177 ARG A C 1
ATOM 1372 O O . ARG A 1 177 ? 4.546 9.987 -3.487 1.00 88.25 177 ARG A O 1
ATOM 1379 N N . ASN A 1 178 ? 5.261 7.856 -3.612 1.00 91.12 178 ASN A N 1
ATOM 1380 C CA . ASN A 1 178 ? 3.959 7.211 -3.683 1.00 91.12 178 ASN A CA 1
ATOM 1381 C C . ASN A 1 178 ? 3.287 7.108 -2.317 1.00 91.12 178 ASN A C 1
ATOM 1383 O O . ASN A 1 178 ? 3.936 6.742 -1.345 1.00 91.12 178 ASN A O 1
ATOM 1387 N N . THR A 1 179 ? 1.967 7.269 -2.272 1.00 92.88 179 THR A N 1
ATOM 1388 C CA . THR A 1 179 ? 1.149 6.748 -1.173 1.00 92.88 179 THR A CA 1
ATOM 1389 C C . THR A 1 179 ? -0.122 6.091 -1.664 1.00 92.88 179 THR A C 1
ATOM 1391 O O . THR A 1 179 ? -0.651 6.383 -2.739 1.00 92.88 179 THR A O 1
ATOM 1394 N N . LEU A 1 180 ? -0.595 5.144 -0.866 1.00 94.88 180 LEU A N 1
ATOM 1395 C CA . LEU A 1 180 ? -1.787 4.365 -1.129 1.00 94.88 180 LEU A CA 1
ATOM 1396 C C . LEU A 1 180 ? -2.523 4.124 0.190 1.00 94.88 180 LEU A C 1
ATOM 1398 O O . LEU A 1 180 ? -1.922 3.779 1.204 1.00 94.88 180 LEU A O 1
ATOM 1402 N N . ALA A 1 181 ? -3.838 4.280 0.167 1.00 93.88 181 ALA A N 1
ATOM 1403 C CA . ALA A 1 181 ? -4.703 3.906 1.271 1.00 93.88 181 ALA A CA 1
ATOM 1404 C C . ALA A 1 181 ? -5.915 3.141 0.746 1.00 93.88 181 ALA A C 1
ATOM 1406 O O . ALA A 1 181 ? -6.433 3.435 -0.334 1.00 93.88 181 ALA A O 1
ATOM 1407 N N . ALA A 1 182 ? -6.382 2.183 1.537 1.00 92.38 182 ALA A N 1
ATOM 1408 C CA . ALA A 1 182 ? -7.610 1.448 1.284 1.00 92.38 182 ALA A CA 1
ATOM 1409 C C . ALA A 1 182 ? -8.646 1.794 2.354 1.00 92.38 182 ALA A C 1
ATOM 1411 O O . ALA A 1 182 ? -8.302 2.027 3.516 1.00 92.38 182 ALA A O 1
ATOM 1412 N N . ASP A 1 183 ? -9.919 1.819 1.975 1.00 87.25 183 ASP A N 1
ATOM 1413 C CA . ASP A 1 183 ? -10.992 1.871 2.958 1.00 87.25 183 ASP A CA 1
ATOM 1414 C C . ASP A 1 183 ? -11.073 0.527 3.704 1.00 87.25 183 ASP A C 1
ATOM 1416 O O . ASP A 1 183 ? -11.311 -0.535 3.124 1.00 87.25 183 ASP A O 1
ATOM 1420 N N . GLN A 1 184 ? -10.844 0.575 5.016 1.00 82.62 184 GLN A N 1
ATOM 1421 C CA . GLN A 1 184 ? -10.862 -0.602 5.889 1.00 82.62 184 GLN A CA 1
ATOM 1422 C C . GLN A 1 184 ? -12.235 -0.848 6.538 1.00 82.62 184 GLN A C 1
ATOM 1424 O O . GLN A 1 184 ? -12.370 -1.660 7.455 1.00 82.62 184 GLN A O 1
ATOM 1429 N N . THR A 1 185 ? -13.284 -0.157 6.092 1.00 76.38 185 THR A N 1
ATOM 1430 C CA . THR A 1 185 ? -14.650 -0.383 6.565 1.00 76.38 185 THR A CA 1
ATOM 1431 C C . THR A 1 185 ? -15.335 -1.483 5.759 1.00 76.38 185 THR A C 1
ATOM 1433 O O . THR A 1 185 ? -15.174 -1.585 4.551 1.00 76.38 185 THR A O 1
ATOM 1436 N N . ASN A 1 186 ? -16.214 -2.257 6.401 1.00 71.81 186 ASN A N 1
ATOM 1437 C CA . ASN A 1 186 ? -17.114 -3.197 5.711 1.00 71.81 186 ASN A CA 1
ATOM 1438 C C . ASN A 1 186 ? -18.349 -2.486 5.111 1.00 71.81 186 ASN A C 1
ATOM 1440 O O . ASN A 1 186 ? -19.442 -3.051 5.059 1.00 71.81 186 ASN A O 1
ATOM 1444 N N . GLY A 1 187 ? -18.204 -1.205 4.767 1.00 73.94 187 GLY A N 1
ATOM 1445 C CA . GLY A 1 187 ? -19.275 -0.334 4.299 1.00 73.94 187 GLY A CA 1
ATOM 1446 C C . GLY A 1 187 ? -19.444 -0.331 2.778 1.00 73.94 187 GLY A C 1
ATOM 1447 O O . GLY A 1 187 ? -18.808 -1.117 2.070 1.00 73.94 187 GLY A O 1
ATOM 1448 N N . PRO A 1 188 ? -20.255 0.599 2.239 1.00 78.06 188 PRO A N 1
ATOM 1449 C CA . PRO A 1 188 ? -20.440 0.755 0.794 1.00 78.06 188 PRO A CA 1
ATOM 1450 C C . PRO A 1 188 ? -19.157 1.166 0.050 1.00 78.06 188 PRO A C 1
ATOM 1452 O O . PRO A 1 188 ? -19.132 1.123 -1.174 1.00 78.06 188 PRO A O 1
ATOM 1455 N N . TYR A 1 189 ? -18.106 1.548 0.780 1.00 80.75 189 TYR A N 1
ATOM 1456 C CA . TYR A 1 189 ? -16.809 1.970 0.250 1.00 80.75 189 TYR A CA 1
ATOM 1457 C C . TYR A 1 189 ? -15.704 0.924 0.447 1.00 80.75 189 TYR A C 1
ATOM 1459 O O . TYR A 1 189 ? -14.549 1.223 0.193 1.00 80.75 189 TYR A O 1
ATOM 1467 N N . SER A 1 190 ? -16.039 -0.300 0.867 1.00 79.06 190 SER A N 1
ATOM 1468 C CA . SER A 1 190 ? -15.102 -1.396 1.198 1.00 79.06 190 SER A CA 1
ATOM 1469 C C . SER A 1 190 ? -14.081 -1.774 0.111 1.00 79.06 190 SER A C 1
ATOM 1471 O O . SER A 1 190 ? -13.112 -2.464 0.413 1.00 79.06 190 SER A O 1
ATOM 1473 N N . ASN A 1 191 ? -14.287 -1.330 -1.131 1.00 84.88 191 ASN A N 1
ATOM 1474 C CA . ASN A 1 191 ? -13.417 -1.535 -2.291 1.00 84.88 191 ASN A CA 1
ATOM 1475 C C . ASN A 1 191 ? -12.812 -0.223 -2.836 1.00 84.88 191 ASN A C 1
ATOM 1477 O O . ASN A 1 191 ? -12.332 -0.185 -3.977 1.00 84.88 191 ASN A O 1
ATOM 1481 N N . TYR A 1 192 ? -12.909 0.871 -2.075 1.00 91.81 192 TYR A N 1
ATOM 1482 C CA . TYR A 1 192 ? -12.363 2.165 -2.462 1.00 91.81 192 TYR A CA 1
ATOM 1483 C C . TYR A 1 192 ? -10.888 2.223 -2.098 1.00 91.81 192 TYR A C 1
ATOM 1485 O O . TYR A 1 192 ? -10.489 1.919 -0.973 1.00 91.81 192 TYR A O 1
ATOM 1493 N N . LEU A 1 193 ? -10.094 2.667 -3.066 1.00 95.56 193 LEU A N 1
ATOM 1494 C CA . LEU A 1 193 ? -8.665 2.881 -2.912 1.00 95.56 193 LEU A CA 1
ATOM 1495 C C . LEU A 1 193 ? -8.325 4.313 -3.288 1.00 95.56 193 LEU A C 1
ATOM 1497 O O . LEU A 1 193 ? -8.976 4.925 -4.140 1.00 95.56 193 LEU A O 1
ATOM 1501 N N . TYR A 1 194 ? -7.274 4.823 -2.671 1.00 95.44 194 TYR A N 1
ATOM 1502 C CA . TYR A 1 194 ? -6.833 6.197 -2.805 1.00 95.44 194 TYR A CA 1
ATOM 1503 C C . TYR A 1 194 ? -5.342 6.210 -3.038 1.00 95.44 194 TYR A C 1
ATOM 1505 O O . TYR A 1 194 ? -4.593 5.653 -2.245 1.00 95.44 194 TYR A O 1
ATOM 1513 N N . ALA A 1 195 ? -4.939 6.853 -4.117 1.00 95.44 195 ALA A N 1
ATOM 1514 C CA . ALA A 1 195 ? -3.568 6.937 -4.561 1.00 95.44 195 ALA A CA 1
ATOM 1515 C C . ALA A 1 195 ? -3.169 8.401 -4.634 1.00 95.44 195 ALA A C 1
ATOM 1517 O O . ALA A 1 195 ? -3.939 9.234 -5.125 1.00 95.44 195 ALA A O 1
ATOM 1518 N N . ALA A 1 196 ? -1.966 8.708 -4.176 1.00 93.56 196 ALA A N 1
ATOM 1519 C CA . ALA A 1 196 ? -1.383 10.014 -4.386 1.00 93.56 196 ALA A CA 1
ATOM 1520 C C . ALA A 1 196 ? 0.115 9.909 -4.636 1.00 93.56 196 ALA A C 1
ATOM 1522 O O . ALA A 1 196 ? 0.778 8.954 -4.237 1.00 93.56 196 ALA A O 1
ATOM 1523 N N . ILE A 1 197 ? 0.620 10.904 -5.347 1.00 91.69 197 ILE A N 1
ATOM 1524 C CA . ILE A 1 197 ? 2.023 11.022 -5.720 1.00 91.69 197 ILE A CA 1
ATOM 1525 C C . ILE A 1 197 ? 2.365 12.506 -5.823 1.00 91.69 197 ILE A C 1
ATOM 1527 O O . ILE A 1 197 ? 1.497 13.334 -6.124 1.00 91.69 197 ILE A O 1
ATOM 1531 N N . THR A 1 198 ? 3.615 12.872 -5.574 1.00 90.94 198 THR A N 1
ATOM 1532 C CA . THR A 1 198 ? 4.103 14.246 -5.774 1.00 90.94 198 THR A CA 1
ATOM 1533 C C . THR A 1 198 ? 3.815 14.690 -7.225 1.00 90.94 198 THR A C 1
ATOM 1535 O O . THR A 1 198 ? 3.940 13.885 -8.150 1.00 90.94 198 THR A O 1
ATOM 1538 N N . PRO A 1 199 ? 3.364 15.932 -7.479 1.00 90.94 199 PRO A N 1
ATOM 1539 C CA . PRO A 1 199 ? 3.288 17.066 -6.566 1.00 90.94 199 PRO A CA 1
ATOM 1540 C C . PRO A 1 199 ? 1.964 17.144 -5.787 1.00 90.94 199 PRO A C 1
ATOM 1542 O O . PRO A 1 199 ? 1.404 18.217 -5.655 1.00 90.94 199 PRO A O 1
ATOM 1545 N N . GLY A 1 200 ? 1.392 16.039 -5.306 1.00 87.62 200 GLY A N 1
ATOM 1546 C CA . GLY A 1 200 ? 0.077 16.022 -4.652 1.00 87.62 200 GLY A CA 1
ATOM 1547 C C . GLY A 1 200 ? -1.064 15.652 -5.601 1.00 87.62 200 GLY A C 1
ATOM 1548 O O . GLY A 1 200 ? -2.234 15.853 -5.278 1.00 87.62 200 GLY A O 1
ATOM 1549 N N . ASN A 1 201 ? -0.746 15.077 -6.762 1.00 92.50 201 ASN A N 1
ATOM 1550 C CA . ASN A 1 201 ? -1.753 14.478 -7.627 1.00 92.50 201 ASN A CA 1
ATOM 1551 C C . ASN A 1 201 ? -2.467 13.356 -6.874 1.00 92.50 201 ASN A C 1
ATOM 1553 O O . ASN A 1 201 ? -1.847 12.608 -6.121 1.00 92.50 201 ASN A O 1
ATOM 1557 N N . PHE A 1 202 ? -3.775 13.240 -7.090 1.00 93.94 202 PHE A N 1
ATOM 1558 C CA . PHE A 1 202 ? -4.630 12.323 -6.351 1.00 93.94 202 PHE A CA 1
ATOM 1559 C C . PHE A 1 202 ? -5.589 11.602 -7.289 1.00 93.94 202 PHE A C 1
ATOM 1561 O O . PHE A 1 202 ? -6.240 12.226 -8.129 1.00 93.94 202 PHE A O 1
ATOM 1568 N N . ALA A 1 203 ? -5.744 10.299 -7.092 1.00 95.81 203 ALA A N 1
ATOM 1569 C CA . ALA A 1 203 ? -6.744 9.498 -7.773 1.00 95.81 203 ALA A CA 1
ATOM 1570 C C . ALA A 1 203 ? -7.458 8.559 -6.803 1.00 95.81 203 ALA A C 1
ATOM 1572 O O . ALA A 1 203 ? -6.918 8.131 -5.783 1.00 95.81 203 ALA A O 1
ATOM 1573 N N . ARG A 1 204 ? -8.695 8.216 -7.151 1.00 95.94 204 ARG A N 1
ATOM 1574 C CA . ARG A 1 204 ? -9.526 7.262 -6.425 1.00 95.94 204 ARG A CA 1
ATOM 1575 C C . ARG A 1 204 ? -9.949 6.135 -7.354 1.00 95.94 204 ARG A C 1
ATOM 1577 O O . ARG A 1 204 ? -10.366 6.390 -8.484 1.00 95.94 204 ARG A O 1
ATOM 1584 N N . SER A 1 205 ? -9.913 4.912 -6.846 1.00 96.88 205 SER A N 1
ATOM 1585 C CA . SER A 1 205 ? -10.604 3.766 -7.426 1.00 96.88 205 SER A CA 1
ATOM 1586 C C . SER A 1 205 ? -11.840 3.439 -6.599 1.00 96.88 205 SER A C 1
ATOM 1588 O O . SER A 1 205 ? -11.813 3.543 -5.376 1.00 96.88 205 SER A O 1
ATOM 1590 N N . THR A 1 206 ? -12.922 3.035 -7.262 1.00 94.44 206 THR A N 1
ATOM 1591 C CA . THR A 1 206 ? -14.172 2.587 -6.621 1.00 94.44 206 THR A CA 1
ATOM 1592 C C . THR A 1 206 ? -14.489 1.124 -6.933 1.00 94.44 206 THR A C 1
ATOM 1594 O O . THR A 1 206 ? -15.624 0.674 -6.778 1.00 94.44 206 THR A O 1
ATOM 1597 N N . ASN A 1 207 ? -13.505 0.393 -7.458 1.00 93.44 207 ASN A N 1
ATOM 1598 C CA . ASN A 1 207 ? -13.654 -0.972 -7.948 1.00 93.44 207 ASN A CA 1
ATOM 1599 C C . ASN A 1 207 ? -12.408 -1.829 -7.668 1.00 93.44 207 ASN A C 1
ATOM 1601 O O . ASN A 1 207 ? -12.014 -2.635 -8.508 1.00 93.44 207 ASN A O 1
ATOM 1605 N N . GLY A 1 208 ? -11.782 -1.652 -6.499 1.00 93.00 208 GLY A N 1
ATOM 1606 C CA . GLY A 1 208 ? -10.651 -2.480 -6.065 1.00 93.00 208 GLY A CA 1
ATOM 1607 C C . GLY A 1 208 ? -9.372 -2.272 -6.881 1.00 93.00 208 GLY A C 1
ATOM 1608 O O . GLY A 1 208 ? -8.580 -3.198 -7.043 1.00 93.00 208 GLY A O 1
ATOM 1609 N N . GLY A 1 209 ? -9.172 -1.076 -7.439 1.00 95.12 209 GLY A N 1
ATOM 1610 C CA . GLY A 1 209 ? -7.955 -0.722 -8.171 1.00 95.12 209 GLY A CA 1
ATOM 1611 C C . GLY A 1 209 ? -7.948 -1.123 -9.643 1.00 95.12 209 GLY A C 1
ATOM 1612 O O . GLY A 1 209 ? -6.905 -1.002 -10.277 1.00 95.12 209 GLY A O 1
ATOM 1613 N N . VAL A 1 210 ? -9.083 -1.569 -10.201 1.00 94.56 210 VAL A N 1
ATOM 1614 C CA . VAL A 1 210 ? -9.193 -1.909 -11.632 1.00 94.56 210 VAL A CA 1
ATOM 1615 C C . VAL A 1 210 ? -9.115 -0.655 -12.503 1.00 94.56 210 VAL A C 1
ATOM 1617 O O . VAL A 1 210 ? -8.426 -0.661 -13.515 1.00 94.56 210 VAL A O 1
ATOM 1620 N N . ASN A 1 211 ? -9.803 0.422 -12.109 1.00 96.00 211 ASN A N 1
ATOM 1621 C CA . ASN A 1 211 ? -9.731 1.725 -12.773 1.00 96.00 211 ASN A CA 1
ATOM 1622 C C . ASN A 1 211 ? -9.585 2.847 -11.743 1.00 96.00 211 ASN A C 1
ATOM 1624 O O . ASN A 1 211 ? -10.048 2.717 -10.605 1.00 96.00 211 ASN A O 1
ATOM 1628 N N . TRP A 1 212 ? -9.002 3.965 -12.173 1.00 97.81 212 TRP A N 1
ATOM 1629 C CA . TRP A 1 212 ? -8.700 5.118 -11.330 1.00 97.81 212 TRP A CA 1
ATOM 1630 C C . TRP A 1 212 ? -9.192 6.412 -11.967 1.00 97.81 212 TRP A C 1
ATOM 1632 O O . TRP A 1 212 ? -9.218 6.565 -13.187 1.00 97.81 212 TRP A O 1
ATOM 1642 N N . THR A 1 213 ? -9.634 7.351 -11.139 1.00 97.00 213 THR A N 1
ATOM 1643 C CA . THR A 1 213 ? -10.130 8.653 -11.588 1.00 97.00 213 THR A CA 1
ATOM 1644 C C . THR A 1 213 ? -9.634 9.740 -10.652 1.00 97.00 213 THR A C 1
ATOM 1646 O O . THR A 1 213 ? -9.689 9.590 -9.431 1.00 97.00 213 THR A O 1
ATOM 1649 N N . GLN A 1 214 ? -9.180 10.859 -11.211 1.00 94.25 214 GLN A N 1
ATOM 1650 C CA . GLN A 1 214 ? -8.860 12.044 -10.425 1.00 94.25 214 GLN A CA 1
ATOM 1651 C C . GLN A 1 214 ? -10.150 12.659 -9.876 1.00 94.25 214 GLN A C 1
ATOM 1653 O O . GLN A 1 214 ? -10.997 13.138 -10.626 1.00 94.25 214 GLN A O 1
ATOM 1658 N N . THR A 1 215 ? -10.308 12.637 -8.555 1.00 89.12 215 THR A N 1
ATOM 1659 C CA . THR A 1 215 ? -11.501 13.169 -7.866 1.00 89.12 215 THR A CA 1
ATOM 1660 C C . THR A 1 215 ? -11.189 14.362 -6.970 1.00 89.12 215 THR A C 1
ATOM 1662 O O . THR A 1 215 ? -12.085 14.916 -6.337 1.00 89.12 215 THR A O 1
ATOM 1665 N N . TYR A 1 216 ? -9.915 14.734 -6.875 1.00 85.25 216 TYR A N 1
ATOM 1666 C CA . TYR A 1 216 ? -9.441 15.871 -6.103 1.00 85.25 216 TYR A CA 1
ATOM 1667 C C . TYR A 1 216 ? -8.180 16.436 -6.741 1.00 85.25 216 TYR A C 1
ATOM 1669 O O . TYR A 1 216 ? -7.387 15.698 -7.325 1.00 85.25 216 TYR A O 1
ATOM 1677 N N . THR A 1 217 ? -8.006 17.746 -6.617 1.00 85.44 217 THR A N 1
ATOM 1678 C CA . THR A 1 217 ? -6.830 18.452 -7.112 1.00 85.44 217 THR A CA 1
ATOM 1679 C C . THR A 1 217 ? -6.198 19.173 -5.943 1.00 85.44 217 THR A C 1
ATOM 1681 O O . THR A 1 217 ? -6.848 19.966 -5.264 1.00 85.44 217 THR A O 1
ATOM 1684 N N . THR A 1 218 ? -4.925 18.893 -5.720 1.00 82.94 218 THR A N 1
ATOM 1685 C CA . THR A 1 218 ? -4.077 19.633 -4.797 1.00 82.94 218 THR A CA 1
ATOM 1686 C C . THR A 1 218 ? -2.676 19.717 -5.383 1.00 82.94 218 THR A C 1
ATOM 1688 O O . THR A 1 218 ? -2.386 19.103 -6.410 1.00 82.94 218 THR A O 1
ATOM 1691 N N . SER A 1 219 ? -1.836 20.529 -4.759 1.00 84.81 219 SER A N 1
ATOM 1692 C CA . SER A 1 219 ? -0.445 20.704 -5.138 1.00 84.81 219 SER A CA 1
ATOM 1693 C C . SER A 1 219 ? 0.427 20.834 -3.895 1.00 84.81 219 SER A C 1
ATOM 1695 O O . SER A 1 219 ? 0.049 21.509 -2.936 1.00 84.81 219 SER A O 1
ATOM 1697 N N . ASN A 1 220 ? 1.621 20.271 -3.946 1.00 81.12 220 ASN A N 1
ATOM 1698 C CA . ASN A 1 220 ? 2.709 20.457 -3.010 1.00 81.12 220 ASN A CA 1
ATOM 1699 C C . ASN A 1 220 ? 3.999 20.731 -3.803 1.00 81.12 220 ASN A C 1
ATOM 1701 O O . ASN A 1 220 ? 4.073 20.505 -5.009 1.00 81.12 220 ASN A O 1
ATOM 1705 N N . THR A 1 221 ? 5.004 21.278 -3.131 1.00 81.56 221 THR A N 1
ATOM 1706 C CA . THR A 1 221 ? 6.319 21.572 -3.728 1.00 81.56 221 THR A CA 1
ATOM 1707 C C . THR A 1 221 ? 7.431 20.721 -3.125 1.00 81.56 221 THR A C 1
ATOM 1709 O O . THR A 1 221 ? 8.595 20.907 -3.464 1.00 81.56 221 THR A O 1
ATOM 1712 N N . ILE A 1 222 ? 7.078 19.829 -2.201 1.00 79.62 222 ILE A N 1
ATOM 1713 C CA . ILE A 1 222 ? 7.989 18.912 -1.524 1.00 79.62 222 ILE A CA 1
ATOM 1714 C C . ILE A 1 222 ? 7.569 17.479 -1.850 1.00 79.62 222 ILE A C 1
ATOM 1716 O O . ILE A 1 222 ? 6.362 17.227 -1.940 1.00 79.62 222 ILE A O 1
ATOM 1720 N N . PRO A 1 223 ? 8.522 16.549 -2.024 1.00 79.81 223 PRO A N 1
ATOM 1721 C CA . PRO A 1 223 ? 8.193 15.147 -2.207 1.00 79.81 223 PRO A CA 1
ATOM 1722 C C . PRO A 1 223 ? 7.362 14.626 -1.034 1.00 79.81 223 PRO A C 1
ATOM 1724 O O . PRO A 1 223 ? 7.715 14.836 0.124 1.00 79.81 223 PRO A O 1
ATOM 1727 N N . GLY A 1 224 ? 6.270 13.933 -1.338 1.00 74.12 224 GLY A N 1
ATOM 1728 C CA . GLY A 1 224 ? 5.452 13.252 -0.342 1.00 74.12 224 GLY A CA 1
ATOM 1729 C C . GLY A 1 224 ? 4.051 13.825 -0.173 1.00 74.12 224 GLY A C 1
ATOM 1730 O O . GLY A 1 224 ? 3.805 15.031 -0.136 1.00 74.12 224 GLY A O 1
ATOM 1731 N N . VAL A 1 225 ? 3.099 12.912 -0.050 1.00 79.38 225 VAL A N 1
ATOM 1732 C CA . VAL A 1 225 ? 1.688 13.187 0.206 1.00 79.38 225 VAL A CA 1
ATOM 1733 C C . VAL A 1 225 ? 1.150 12.012 0.991 1.00 79.38 225 VAL A C 1
ATOM 1735 O O . VAL A 1 225 ? 1.086 10.930 0.445 1.00 79.38 225 VAL A O 1
ATOM 1738 N N . MET A 1 226 ? 0.749 12.174 2.245 1.00 83.81 226 MET A N 1
ATOM 1739 C CA . MET A 1 226 ? 0.177 11.049 3.002 1.00 83.81 226 MET A CA 1
ATOM 1740 C C . MET A 1 226 ? -1.327 10.996 2.827 1.00 83.81 226 MET A C 1
ATOM 1742 O O . MET A 1 226 ? -1.949 12.043 2.883 1.00 83.81 226 MET A O 1
ATOM 1746 N N . ILE A 1 227 ? -1.923 9.813 2.694 1.00 86.12 227 ILE A N 1
ATOM 1747 C CA . ILE A 1 227 ? -3.379 9.646 2.707 1.00 86.12 227 ILE A CA 1
ATOM 1748 C C . ILE A 1 227 ? -3.770 8.915 3.988 1.00 86.12 227 ILE A C 1
ATOM 1750 O O . ILE A 1 227 ? -3.333 7.793 4.223 1.00 86.12 227 ILE A O 1
ATOM 1754 N N . ALA A 1 228 ? -4.641 9.517 4.792 1.00 81.19 228 ALA A N 1
ATOM 1755 C CA . ALA A 1 228 ? -5.366 8.795 5.837 1.00 81.19 228 ALA A CA 1
ATOM 1756 C C . ALA A 1 228 ? -6.797 8.526 5.375 1.00 81.19 228 ALA A C 1
ATOM 1758 O O . ALA A 1 228 ? -7.412 9.420 4.807 1.00 81.19 228 ALA A O 1
ATOM 1759 N N . VAL A 1 229 ? -7.343 7.342 5.643 1.00 78.50 229 VAL A N 1
ATOM 1760 C CA . VAL A 1 229 ? -8.756 7.007 5.406 1.00 78.50 229 VAL A CA 1
ATOM 1761 C C . VAL A 1 229 ? -9.337 6.520 6.720 1.00 78.50 229 VAL A C 1
ATOM 1763 O O . VAL A 1 229 ? -8.702 5.751 7.435 1.00 78.50 229 VAL A O 1
ATOM 1766 N N . GLY A 1 230 ? -10.536 6.977 7.063 1.00 70.38 230 GLY A N 1
ATOM 1767 C CA . GLY A 1 230 ? -11.162 6.587 8.315 1.00 70.38 230 GLY A CA 1
ATOM 1768 C C . GLY A 1 230 ? -12.666 6.823 8.332 1.00 70.38 230 GLY A C 1
ATOM 1769 O O . GLY A 1 230 ? -13.214 7.493 7.447 1.00 70.38 230 GLY A O 1
ATOM 1770 N N . PRO A 1 231 ? -13.348 6.279 9.352 1.00 63.53 231 PRO A N 1
ATOM 1771 C CA . PRO A 1 231 ? -14.768 6.506 9.542 1.00 63.53 231 PRO A CA 1
ATOM 1772 C C . PRO A 1 231 ? -15.041 7.996 9.781 1.00 63.53 231 PRO A C 1
ATOM 1774 O O . PRO A 1 231 ? -14.297 8.696 10.466 1.00 63.53 231 PRO A O 1
ATOM 1777 N N . ASN A 1 232 ? -16.149 8.491 9.236 1.00 63.31 232 ASN A N 1
ATOM 1778 C CA . ASN A 1 232 ? -16.619 9.842 9.516 1.00 63.31 232 ASN A CA 1
ATOM 1779 C C . ASN A 1 232 ? -17.678 9.812 10.618 1.00 63.31 232 ASN A C 1
ATOM 1781 O O . ASN A 1 232 ? -18.871 9.670 10.344 1.00 63.31 232 ASN A O 1
ATOM 1785 N N . GLY A 1 233 ? -17.208 9.956 11.857 1.00 60.72 233 GLY A N 1
ATOM 1786 C CA . GLY A 1 233 ? -18.011 9.866 13.076 1.00 60.72 233 GLY A CA 1
ATOM 1787 C C . GLY A 1 233 ? -17.853 8.517 13.792 1.00 60.72 233 GLY A C 1
ATOM 1788 O O . GLY A 1 233 ? -17.020 7.706 13.393 1.00 60.72 233 GLY A O 1
ATOM 1789 N N . PRO A 1 234 ? -18.660 8.251 14.836 1.00 53.84 234 PRO A N 1
ATOM 1790 C CA . PRO A 1 234 ? -18.535 7.051 15.672 1.00 53.84 234 PRO A CA 1
ATOM 1791 C C . PRO A 1 234 ? -19.039 5.765 14.995 1.00 53.84 234 PRO A C 1
ATOM 1793 O O . PRO A 1 234 ? -19.049 4.705 15.612 1.00 53.84 234 PRO A O 1
ATOM 1796 N N . ILE A 1 235 ? -19.510 5.843 13.745 1.00 53.38 235 ILE A N 1
ATOM 1797 C CA . ILE A 1 235 ? -20.121 4.716 13.039 1.00 53.38 235 ILE A CA 1
ATOM 1798 C C . ILE A 1 235 ? -19.168 4.228 11.952 1.00 53.38 235 ILE A C 1
ATOM 1800 O O . ILE A 1 235 ? -18.940 4.906 10.948 1.00 53.38 235 ILE A O 1
ATOM 1804 N N . GLN A 1 236 ? -18.675 3.005 12.120 1.00 52.16 236 GLN A N 1
ATOM 1805 C CA . GLN A 1 236 ? -17.946 2.281 11.088 1.00 52.16 236 GLN A CA 1
ATOM 1806 C C . GLN A 1 236 ? -18.882 1.971 9.906 1.00 52.16 236 GLN A C 1
ATOM 1808 O O . GLN A 1 236 ? -19.819 1.184 10.028 1.00 52.16 236 GLN A O 1
ATOM 1813 N N . GLY A 1 237 ? -18.652 2.619 8.761 1.00 5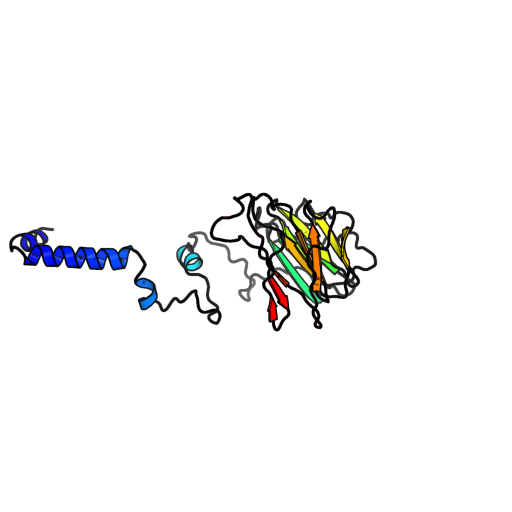0.84 237 GLY A N 1
ATOM 1814 C CA . GLY A 1 237 ? -19.091 2.157 7.436 1.00 50.84 237 GLY A CA 1
ATOM 1815 C C . GLY A 1 237 ? -20.595 2.039 7.130 1.00 50.84 237 GLY A C 1
ATOM 1816 O O . GLY A 1 237 ? -20.922 1.586 6.042 1.00 50.84 237 GLY A O 1
ATOM 1817 N N . ARG A 1 238 ? -21.537 2.384 8.021 1.00 37.00 238 ARG A N 1
ATOM 1818 C CA . ARG A 1 238 ? -22.934 1.897 7.891 1.00 37.00 238 ARG A CA 1
ATOM 1819 C C . ARG A 1 238 ? -24.013 2.839 7.357 1.00 37.00 238 ARG A C 1
ATOM 1821 O O . ARG A 1 238 ? -25.155 2.404 7.277 1.00 37.00 238 ARG A O 1
ATOM 1828 N N . ASN A 1 239 ? -23.712 4.069 6.943 1.00 34.50 239 ASN A N 1
ATOM 1829 C CA . ASN A 1 239 ? -24.736 4.935 6.341 1.00 34.50 239 ASN A CA 1
ATOM 1830 C C . ASN A 1 239 ? -24.382 5.355 4.915 1.00 34.50 239 ASN A C 1
ATOM 1832 O O . ASN A 1 239 ? -23.266 5.783 4.643 1.00 34.50 239 ASN A O 1
ATOM 1836 N N . SER A 1 240 ? -25.387 5.318 4.037 1.00 38.12 240 SER A N 1
ATOM 1837 C CA . SER A 1 240 ? -25.391 5.722 2.618 1.00 38.12 240 SER A CA 1
ATOM 1838 C C . SER A 1 240 ? -25.040 7.197 2.351 1.00 38.12 240 SER A C 1
ATOM 1840 O O . SER A 1 240 ? -25.117 7.656 1.219 1.00 38.12 240 SER A O 1
ATOM 1842 N N . ASN A 1 241 ? -24.637 7.934 3.389 1.00 35.66 241 ASN A N 1
ATOM 1843 C CA . ASN A 1 241 ? -24.173 9.319 3.345 1.00 35.66 241 ASN A CA 1
ATOM 1844 C C . ASN A 1 241 ? -22.781 9.491 3.995 1.00 35.66 241 ASN A C 1
ATOM 1846 O O . ASN A 1 241 ? -22.414 10.608 4.379 1.00 35.66 241 ASN A O 1
ATOM 1850 N N . LEU A 1 242 ? -22.013 8.403 4.179 1.00 35.12 242 LEU A N 1
ATOM 1851 C CA . LEU A 1 242 ? -20.666 8.474 4.750 1.00 35.12 242 LEU A CA 1
ATOM 1852 C C . LEU A 1 242 ? -19.747 9.264 3.812 1.00 35.12 242 LEU A C 1
ATOM 1854 O O . LEU A 1 242 ? -19.543 8.926 2.653 1.00 35.12 242 LEU A O 1
ATOM 1858 N N . ARG A 1 243 ? -19.175 10.334 4.350 1.00 39.38 243 ARG A N 1
ATOM 1859 C CA . ARG A 1 243 ? -18.179 11.169 3.684 1.00 39.38 243 ARG A CA 1
ATOM 1860 C C . ARG A 1 243 ? -16.819 10.682 4.141 1.00 39.38 243 ARG A C 1
ATOM 1862 O O . ARG A 1 243 ? -16.534 10.795 5.324 1.00 39.38 243 ARG A O 1
ATOM 1869 N N . ILE A 1 244 ? -15.986 10.167 3.251 1.00 39.53 244 ILE A N 1
ATOM 1870 C CA . ILE A 1 244 ? -14.613 9.814 3.613 1.00 39.53 244 ILE A CA 1
ATOM 1871 C C . ILE A 1 244 ? -13.832 11.123 3.736 1.00 39.53 244 ILE A C 1
ATOM 1873 O O . ILE A 1 244 ? -13.639 11.841 2.753 1.00 39.53 244 ILE A O 1
ATOM 1877 N N . LYS A 1 245 ? -13.445 11.480 4.966 1.00 42.53 245 LYS A N 1
ATOM 1878 C CA . LYS A 1 245 ? -12.408 12.489 5.172 1.00 42.53 245 LYS A CA 1
ATOM 1879 C C . LYS A 1 245 ? -11.095 11.773 4.954 1.00 42.53 245 LYS A C 1
ATOM 1881 O O . LYS A 1 245 ? -10.727 10.928 5.764 1.00 42.53 245 LYS A O 1
ATOM 1886 N N . TYR A 1 246 ? -10.422 12.116 3.871 1.00 41.44 246 TYR A N 1
ATOM 1887 C CA . TYR A 1 246 ? -9.026 11.773 3.727 1.00 41.44 246 TYR A CA 1
ATOM 1888 C C . TYR A 1 246 ? -8.191 13.000 4.066 1.00 41.44 246 TYR A C 1
ATOM 1890 O O . TYR A 1 246 ? -8.583 14.140 3.807 1.00 41.44 246 TYR A O 1
ATOM 1898 N N . ARG A 1 247 ? -7.085 12.768 4.763 1.00 44.09 247 ARG A N 1
ATOM 1899 C CA . ARG A 1 247 ? -6.138 13.814 5.146 1.00 44.09 247 ARG A CA 1
ATOM 1900 C C . ARG A 1 247 ? -4.951 13.688 4.216 1.00 44.09 247 ARG A C 1
ATOM 1902 O O . ARG A 1 247 ? -4.340 12.626 4.219 1.00 44.09 247 ARG A O 1
ATOM 1909 N N . ILE A 1 248 ? -4.651 14.755 3.477 1.00 47.91 248 ILE A N 1
ATOM 1910 C CA . ILE A 1 248 ? -3.365 14.907 2.805 1.00 47.91 248 ILE A CA 1
ATOM 1911 C C . ILE A 1 248 ? -2.420 15.627 3.760 1.00 47.91 248 ILE A C 1
ATOM 1913 O O . ILE A 1 248 ? -2.622 16.805 4.058 1.00 47.91 248 ILE A O 1
ATOM 1917 N N . ILE A 1 249 ? -1.439 14.895 4.295 1.00 45.41 249 ILE A N 1
ATOM 1918 C CA . ILE A 1 249 ? -0.353 15.488 5.084 1.00 45.41 249 ILE A CA 1
ATOM 1919 C C . ILE A 1 249 ? 0.785 15.769 4.112 1.00 45.41 249 ILE A C 1
ATOM 1921 O O . ILE A 1 249 ? 1.372 14.842 3.556 1.00 45.41 249 ILE A O 1
ATOM 1925 N N . THR A 1 250 ? 1.055 17.048 3.887 1.00 43.22 250 THR A N 1
ATOM 1926 C CA . THR A 1 250 ? 2.354 17.518 3.407 1.00 43.22 250 THR A CA 1
ATOM 1927 C C . THR A 1 250 ? 3.112 17.977 4.649 1.00 43.22 250 THR A C 1
ATOM 1929 O O . THR A 1 250 ? 2.482 18.491 5.575 1.00 43.22 250 THR A O 1
ATOM 1932 N N . GLU A 1 251 ? 4.427 17.764 4.727 1.00 39.50 251 GLU A N 1
ATOM 1933 C CA . GLU A 1 251 ? 5.221 17.857 5.973 1.00 39.50 251 GLU A CA 1
ATOM 1934 C C . GLU A 1 251 ? 5.184 19.213 6.719 1.00 39.50 251 GLU A C 1
ATOM 1936 O O . GLU A 1 251 ? 5.818 19.358 7.757 1.00 39.50 251 GLU A O 1
ATOM 1941 N N . CYS A 1 252 ? 4.415 20.209 6.264 1.00 29.78 252 CYS A N 1
ATOM 1942 C CA . CYS A 1 252 ? 4.224 21.466 6.989 1.00 29.78 252 CYS A CA 1
ATOM 1943 C C . CYS A 1 252 ? 2.809 22.081 6.886 1.00 29.78 252 CYS A C 1
ATOM 1945 O O . CYS A 1 252 ? 2.616 23.227 7.281 1.00 29.78 252 CYS A O 1
ATOM 1947 N N . ASN A 1 253 ? 1.797 21.372 6.359 1.00 32.34 253 ASN A N 1
ATOM 1948 C CA . ASN A 1 253 ? 0.413 21.871 6.332 1.00 32.34 253 ASN A CA 1
ATOM 1949 C C . ASN A 1 253 ? -0.623 20.737 6.324 1.00 32.34 253 ASN A C 1
ATOM 1951 O O . ASN A 1 253 ? -0.636 19.877 5.446 1.00 32.34 253 ASN A O 1
ATOM 1955 N N . ILE A 1 254 ? -1.553 20.774 7.283 1.00 39.62 254 ILE A N 1
ATOM 1956 C CA . ILE A 1 254 ? -2.681 19.838 7.349 1.00 39.62 254 ILE A CA 1
ATOM 1957 C C . ILE A 1 254 ? -3.831 20.416 6.523 1.00 39.62 254 ILE A C 1
ATOM 1959 O O . ILE A 1 254 ? -4.472 21.381 6.941 1.00 39.62 254 ILE A O 1
ATOM 1963 N N . GLN A 1 255 ? -4.129 19.812 5.371 1.00 41.75 255 GLN A N 1
ATOM 1964 C CA . GLN A 1 255 ? -5.315 20.165 4.590 1.00 41.75 255 GLN A CA 1
ATOM 1965 C C . GLN A 1 255 ? -6.417 19.119 4.765 1.00 41.75 255 GLN A C 1
ATOM 1967 O O . GLN A 1 255 ? -6.239 17.929 4.502 1.00 41.75 255 GLN A O 1
ATOM 1972 N N . PHE A 1 256 ? -7.581 19.583 5.226 1.00 39.56 256 PHE A N 1
ATOM 1973 C CA . PHE A 1 256 ? -8.796 18.781 5.296 1.00 39.56 256 PHE A CA 1
ATOM 1974 C C . PHE A 1 256 ? -9.594 18.983 4.017 1.00 39.56 256 PHE A C 1
ATOM 1976 O O . PHE A 1 256 ? -10.102 20.077 3.773 1.00 39.56 256 PHE A O 1
ATOM 1983 N N . SER A 1 257 ? -9.765 17.927 3.233 1.00 43.41 257 SER A N 1
ATOM 1984 C CA . SER A 1 257 ? -10.637 17.959 2.068 1.00 43.41 257 SER A CA 1
ATOM 1985 C C . SER A 1 257 ? -11.745 16.922 2.193 1.00 43.41 257 SER A C 1
ATOM 198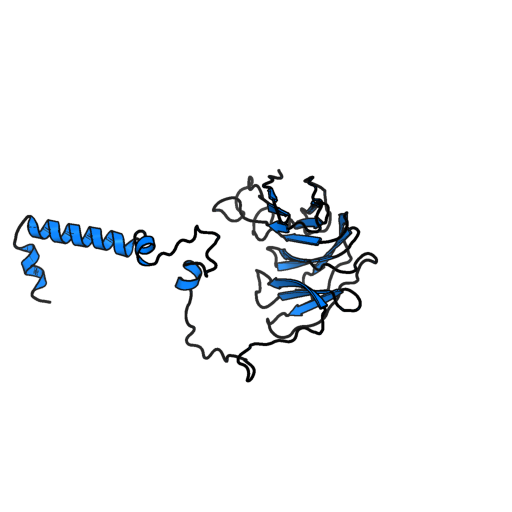7 O O . SER A 1 257 ? -11.606 15.833 2.752 1.00 43.41 257 SER A O 1
ATOM 1989 N N . LYS A 1 258 ? -12.911 17.313 1.691 1.00 43.19 258 LYS A N 1
ATOM 1990 C CA . LYS A 1 258 ? -14.092 16.470 1.586 1.00 43.19 258 LYS A CA 1
ATOM 1991 C C . LYS A 1 258 ? -14.273 16.165 0.105 1.00 43.19 258 LYS A C 1
ATOM 1993 O O . LYS A 1 258 ? -14.555 17.083 -0.658 1.00 43.19 258 LYS A O 1
ATOM 1998 N N . ILE A 1 259 ? -14.126 14.906 -0.297 1.00 43.94 259 ILE A N 1
ATOM 1999 C CA . ILE A 1 259 ? -14.577 14.467 -1.626 1.00 43.94 259 ILE A CA 1
ATOM 2000 C C . ILE A 1 259 ? -16.012 13.974 -1.473 1.00 43.94 259 ILE A C 1
ATOM 2002 O O . ILE A 1 259 ? -16.294 13.178 -0.576 1.00 43.94 259 ILE A O 1
ATOM 2006 N N . ASN A 1 260 ? -16.908 14.483 -2.321 1.00 42.25 260 ASN A N 1
ATOM 2007 C CA . ASN A 1 260 ? -18.234 13.901 -2.522 1.00 42.25 260 ASN A CA 1
ATOM 2008 C C . ASN A 1 260 ? -18.143 12.760 -3.544 1.00 42.25 260 ASN A C 1
ATOM 2010 O O . ASN A 1 260 ? -17.357 12.885 -4.510 1.00 42.25 260 ASN A O 1
#

Sequence (260 aa):
MKNFLNILGKGFSGLIIIALMSLVGSEIFQGQATNYFLNYDESDPNIDRPTRESLQHFVKGNNNSYLITDETGFDNFEIGIDNAEQMLVSNPRNPLNMQFGVNGAFGLNAYYTLDGHNWNGKNPSYHSSTCCDPWSAFDSLGILHYGSGVTGQYIYNSTNGGQNYSLPVLSVTGIDRNTLAADQTNGPYSNYLYAAITPGNFARSTNGGVNWTQTYTTSNTIPGVMIAVGPNGPIQGRNSNLRIKYRIITECNIQFSKIN

Foldseek 3Di:
DPPPCVLVVDPPRSVVVVVVVVVVVCCVVVPPVVCVVPVQDPPDPVDDDDHPVVVVPPDPPPDPPVQPADPVSDPDADQDDADDAKEKDAQPVQRQWIKMWGHHPFFIWIWIGRRVHDIDIDDAPDDPQFGGRWEWEQFLLRKIWIWGGAQFIWTWIDPPSRPYTDDTDTAWGEGAHKYKYYHNFPAQQRQKMWIAWPQGFIWIDSHNRPDIDRQDDDGHPDGYWYWDWDWDPPDGHYDPPTWTFIWTDDPPDTDTDTGD

pLDDT: mean 75.66, std 19.66, range [29.78, 98.44]